Protein AF-A0A2T6BIW0-F1 (afdb_monomer)

InterPro domains:
  IPR024079 Metallopeptidase, catalytic domain superfamily [G3DSA:3.40.390.10] (48-174)

Secondary structure (DSSP, 8-state):
-EEEETTEEEEEEE-HHHHTTT----HHHHHHHHHHHHTS-TTTSTTEEEEEEE--SSS-EEEEEETT-TTS-EEEEEEEGGGGGSGGGGSTT---HHHHHHHHHHHHHHHTHHHHHHHH-HHHHHHHHTS---S-TTS---HHHHHHHHHHHHHHHHHTT-----HHHHHHHHTHHHHH-------SS---S----

Nearest PDB structures (foldseek):
  7ckf-assembly1_A  TM=1.852E-01  e=2.640E+00  Homo sapiens
  4v81-assembly1_H  TM=1.730E-01  e=2.640E+00  Saccharomyces cerevisiae
  8ipt-assembly1_C  TM=2.135E-01  e=5.816E+00  Escherichia coli

Sequence (197 aa):
MQLTAHGRVLPLRSHPSMERRGLSITRAQRLRLENTLCSLPAHHVSGLSYVELRQRAGSGGSTNALPGRTSGPGYSIVLDYDSFSRRINQTTLDLNYTLLHEMGHVVDWTNHAFSWMQLNDRPGYDAICARVHRHAPGGTNNDQEKFADAYADFHFATARGRRTWPDSIAAIERCRPIWRVPESRPPAGGWGASAYA

Solvent-accessible surface area (backbone atoms only — not comparable to full-atom values): 11255 Å² total; per-residue (Å²): 98,73,37,59,37,84,92,42,80,33,48,36,43,73,36,71,54,18,61,79,66,73,57,79,84,52,73,68,59,49,49,21,53,24,45,36,54,52,73,46,60,66,71,58,53,62,37,55,56,35,43,33,34,31,59,54,97,56,59,50,62,49,67,41,82,46,84,88,53,95,85,53,79,32,28,37,39,39,34,24,56,48,30,62,73,35,73,78,31,65,46,94,80,46,39,38,51,59,61,36,23,41,45,26,50,48,35,27,74,71,62,45,47,60,65,47,27,57,77,77,33,51,72,31,35,51,42,27,57,71,49,75,55,86,86,44,97,89,51,80,76,45,62,66,52,22,44,10,46,31,41,23,49,37,55,55,39,51,75,68,66,56,90,79,64,60,62,30,33,48,31,55,62,68,49,50,66,62,71,70,52,86,68,94,58,78,76,93,66,92,76,73,98,78,90,87,131

Organism: NCBI:txid1510457

Mean predicted aligned error: 7.84 Å

pLDDT: mean 82.2, std 16.79, range [28.97, 96.31]

Radius of gyration: 16.8 Å; Cα contacts (8 Å, |Δi|>4): 287; chains: 1; bounding box: 45×38×45 Å

Foldseek 3Di:
DWADAPNDTADEAEDVQCVVVVHDDDPLLRQLANVQRNLDDPLLCPQERHEYEHADPDFAKAKDWDPDDPPDIHIYIYTYPCQCVDPVNPDPLSHRLRSQLNSLLSNCVVQVLLVCCVVPVVQLNVQLLPDALPGDPPDPRDSSSSSSNLRSCLSVCVSVVDPDDRSNVVSNVVSVVSSPDPDPDDPPDDDDPDDDD

Structure (mmCIF, N/CA/C/O backbone):
data_AF-A0A2T6BIW0-F1
#
_entry.id   AF-A0A2T6BIW0-F1
#
loop_
_atom_site.group_PDB
_atom_site.id
_atom_site.type_symbol
_atom_site.label_atom_id
_atom_site.label_alt_id
_atom_site.label_comp_id
_atom_site.label_asym_id
_atom_site.label_entity_id
_atom_site.label_seq_id
_atom_site.pdbx_PDB_ins_code
_atom_site.Cartn_x
_atom_site.Cartn_y
_atom_site.Cartn_z
_atom_site.occupancy
_atom_site.B_iso_or_equiv
_atom_site.auth_seq_id
_atom_site.auth_comp_id
_atom_site.auth_asym_id
_atom_site.auth_atom_id
_atom_site.pdbx_PDB_model_num
ATOM 1 N N . MET A 1 1 ? -7.508 -5.654 18.375 1.00 86.81 1 MET A N 1
ATOM 2 C CA . MET A 1 1 ? -8.385 -6.179 17.297 1.00 86.81 1 MET A CA 1
ATOM 3 C C . MET A 1 1 ? -7.513 -7.005 16.345 1.00 86.81 1 MET A C 1
ATOM 5 O O . MET A 1 1 ? -6.298 -6.990 16.508 1.00 86.81 1 MET A O 1
ATOM 9 N N . GLN A 1 2 ? -8.073 -7.763 15.405 1.00 93.94 2 GLN A N 1
ATOM 10 C CA . GLN A 1 2 ? -7.295 -8.555 14.441 1.00 93.94 2 GLN A CA 1
ATOM 11 C C . GLN A 1 2 ? -7.794 -8.288 13.018 1.00 93.94 2 GLN A C 1
ATOM 13 O O . GLN A 1 2 ? -8.970 -7.984 12.851 1.00 93.94 2 GLN A O 1
ATOM 18 N N . LEU A 1 3 ? -6.905 -8.384 12.031 1.00 94.31 3 LEU A N 1
ATOM 19 C CA . LEU A 1 3 ? -7.221 -8.469 10.605 1.00 94.31 3 LEU A CA 1
ATOM 20 C C . LEU A 1 3 ? -6.960 -9.899 10.138 1.00 94.31 3 LEU A C 1
ATOM 22 O O . LEU A 1 3 ? -6.032 -10.549 10.626 1.00 94.31 3 LEU A O 1
ATOM 26 N N . THR A 1 4 ? -7.726 -10.370 9.162 1.00 93.06 4 THR A N 1
ATOM 27 C CA . THR A 1 4 ? -7.486 -11.664 8.520 1.00 93.06 4 THR A CA 1
ATOM 28 C C . THR A 1 4 ? -7.168 -11.464 7.046 1.00 93.06 4 THR A C 1
ATOM 30 O O . THR A 1 4 ? -7.915 -10.791 6.343 1.00 93.06 4 THR A O 1
ATOM 33 N N . ALA A 1 5 ? -6.064 -12.054 6.583 1.00 91.69 5 ALA A N 1
ATOM 34 C CA . ALA A 1 5 ? -5.678 -12.059 5.175 1.00 91.69 5 ALA A CA 1
ATOM 35 C C . ALA A 1 5 ? -4.963 -13.366 4.820 1.00 91.69 5 ALA A C 1
ATOM 37 O O . ALA A 1 5 ? -4.005 -13.747 5.489 1.00 91.69 5 ALA A O 1
ATOM 38 N N . HIS A 1 6 ? -5.432 -14.070 3.784 1.00 90.38 6 HIS A N 1
ATOM 39 C CA . HIS A 1 6 ? -4.861 -15.352 3.326 1.00 90.38 6 HIS A CA 1
ATOM 40 C C . HIS A 1 6 ? -4.663 -16.391 4.447 1.00 90.38 6 HIS A C 1
ATOM 42 O O . HIS A 1 6 ? -3.619 -17.031 4.539 1.00 90.38 6 HIS A O 1
ATOM 48 N N . GLY A 1 7 ? -5.634 -16.512 5.356 1.00 87.50 7 GLY A N 1
ATOM 49 C CA . GLY A 1 7 ? -5.548 -17.420 6.508 1.00 87.50 7 GLY A CA 1
ATOM 50 C C . GLY A 1 7 ? -4.582 -16.975 7.616 1.00 87.50 7 GLY A C 1
ATOM 51 O O . GLY A 1 7 ? -4.521 -17.623 8.657 1.00 87.50 7 GLY A O 1
ATOM 52 N N . ARG A 1 8 ? -3.861 -15.858 7.446 1.00 88.69 8 ARG A N 1
ATOM 53 C CA . ARG A 1 8 ? -3.046 -15.238 8.499 1.00 88.69 8 ARG A CA 1
ATOM 54 C C . ARG A 1 8 ? -3.887 -14.282 9.330 1.00 88.69 8 ARG A C 1
ATOM 56 O O . ARG A 1 8 ? -4.697 -13.521 8.801 1.00 88.69 8 ARG A O 1
ATOM 63 N N . VAL A 1 9 ? -3.622 -14.281 10.631 1.00 92.62 9 VAL A N 1
ATOM 64 C CA . VAL A 1 9 ? -4.171 -13.319 11.585 1.00 92.62 9 VAL A CA 1
ATOM 65 C C . VAL A 1 9 ? -3.105 -12.268 11.875 1.00 92.62 9 VAL A C 1
ATOM 67 O O . VAL A 1 9 ? -2.046 -12.580 12.414 1.00 92.62 9 VAL A O 1
ATOM 70 N N . LEU A 1 10 ? -3.381 -11.020 11.505 1.00 93.25 10 LEU A N 1
ATOM 71 C CA . LEU A 1 10 ? -2.507 -9.875 11.742 1.00 93.25 10 LEU A CA 1
ATOM 72 C C . LEU A 1 10 ? -3.071 -9.025 12.886 1.00 93.25 10 LEU A C 1
ATOM 74 O O . LEU A 1 10 ? -4.255 -8.680 12.864 1.00 93.25 10 LEU A O 1
ATOM 78 N N . PRO A 1 11 ? -2.267 -8.644 13.891 1.00 95.56 11 PRO A N 1
ATOM 79 C CA . PRO A 1 11 ? -2.719 -7.714 14.913 1.00 95.56 11 PRO A CA 1
ATOM 80 C C . PRO A 1 11 ? -3.121 -6.366 14.298 1.00 95.56 11 PRO A C 1
ATOM 82 O O . PRO A 1 11 ? -2.349 -5.766 13.547 1.00 95.56 11 PRO A O 1
ATOM 85 N N . LEU A 1 12 ? -4.306 -5.879 14.675 1.00 95.50 12 LEU A N 1
ATOM 86 C CA . LEU A 1 12 ? -4.707 -4.484 14.506 1.00 95.50 12 LEU A CA 1
ATOM 87 C C . LEU A 1 12 ? -4.649 -3.792 15.865 1.00 95.50 12 LEU A C 1
ATOM 89 O O . LEU A 1 12 ? -5.427 -4.118 16.777 1.00 95.50 12 LEU A O 1
ATOM 93 N N . ARG A 1 13 ? -3.720 -2.847 15.982 1.00 94.69 13 ARG A N 1
ATOM 94 C CA . ARG A 1 13 ? -3.438 -2.095 17.204 1.00 94.69 13 ARG A CA 1
ATOM 95 C C . ARG A 1 13 ? -4.048 -0.700 17.136 1.00 94.69 13 ARG A C 1
ATOM 97 O O . ARG A 1 13 ? -4.160 -0.113 16.062 1.00 94.69 13 ARG A O 1
ATOM 104 N N . SER A 1 14 ? -4.399 -0.176 18.300 1.00 92.62 14 SER A N 1
ATOM 105 C CA . SER A 1 14 ? -4.738 1.232 18.472 1.00 92.62 14 SER A CA 1
ATOM 106 C C . SER A 1 14 ? -3.563 1.908 19.160 1.00 92.62 14 SER A C 1
ATOM 108 O O . SER A 1 14 ? -3.149 1.481 20.234 1.00 92.62 14 SER A O 1
ATOM 110 N N . HIS A 1 15 ? -3.024 2.955 18.551 1.00 93.38 15 HIS A N 1
ATOM 111 C CA . HIS A 1 15 ? -2.061 3.826 19.205 1.00 93.38 15 HIS A CA 1
ATOM 112 C C . HIS A 1 15 ? -2.764 4.595 20.345 1.00 93.38 15 HIS A C 1
ATOM 114 O O . HIS A 1 15 ? -3.928 4.977 20.174 1.00 93.38 15 HIS A O 1
ATOM 120 N N . PRO A 1 16 ? -2.087 4.940 21.459 1.00 92.75 16 PRO A N 1
ATOM 121 C CA . PRO A 1 16 ? -2.702 5.663 22.584 1.00 92.75 16 PRO A CA 1
ATOM 122 C C . PRO A 1 16 ? -3.400 6.984 22.217 1.00 92.75 16 PRO A C 1
ATOM 124 O O . PRO A 1 16 ? -4.254 7.478 22.951 1.00 92.75 16 PRO A O 1
ATOM 127 N N . SER A 1 17 ? -3.057 7.594 21.075 1.00 91.75 17 SER A N 1
ATOM 128 C CA . SER A 1 17 ? -3.748 8.799 20.591 1.00 91.75 17 SER A CA 1
ATOM 129 C C . SER A 1 17 ? -5.194 8.552 20.151 1.00 91.75 17 SER A C 1
ATOM 131 O O . SER A 1 17 ? -5.991 9.486 20.206 1.00 91.75 17 SER A O 1
ATOM 133 N N . MET A 1 18 ? -5.541 7.327 19.754 1.00 93.25 18 MET A N 1
ATOM 134 C CA . MET A 1 18 ? -6.917 6.922 19.455 1.00 93.25 18 MET A CA 1
ATOM 135 C C . MET A 1 18 ? -7.763 6.884 20.729 1.00 93.25 18 MET A C 1
ATOM 137 O O . MET A 1 18 ? -8.830 7.491 20.783 1.00 93.25 18 MET A O 1
ATOM 141 N N . GLU A 1 19 ? -7.246 6.228 21.772 1.00 90.00 19 GLU A N 1
ATOM 142 C CA . GLU A 1 19 ? -7.923 6.063 23.064 1.00 90.00 19 GLU A CA 1
ATOM 143 C C . GLU A 1 19 ? -8.202 7.413 23.722 1.00 90.00 19 GLU A C 1
ATOM 145 O O . GLU A 1 19 ? -9.334 7.691 24.109 1.00 90.00 19 GLU A O 1
ATOM 150 N N . ARG A 1 20 ? -7.206 8.311 23.741 1.00 91.00 20 ARG A N 1
ATOM 151 C CA . ARG A 1 20 ? -7.365 9.682 24.260 1.00 91.00 20 ARG A CA 1
ATOM 152 C C . ARG A 1 20 ? -8.467 10.485 23.565 1.00 91.00 20 ARG A C 1
ATOM 154 O O . ARG A 1 20 ? -8.944 11.468 24.120 1.00 91.00 20 ARG A O 1
ATOM 161 N N . ARG A 1 21 ? -8.834 10.114 22.338 1.00 89.19 21 ARG A N 1
ATOM 162 C CA . ARG A 1 21 ? -9.882 10.767 21.543 1.00 89.19 21 ARG A CA 1
ATOM 163 C C . ARG A 1 21 ? -11.186 9.966 21.514 1.00 89.19 21 ARG A C 1
ATOM 165 O O . ARG A 1 21 ? -12.120 10.397 20.849 1.00 89.19 21 ARG A O 1
ATOM 172 N N . GLY A 1 22 ? -11.254 8.823 22.202 1.00 90.44 22 GLY A N 1
ATOM 173 C CA . GLY A 1 22 ? -12.414 7.931 22.172 1.00 90.44 22 GLY A CA 1
ATOM 174 C C . GLY A 1 22 ? -12.706 7.362 20.780 1.00 90.44 22 GLY A C 1
ATOM 175 O O . GLY A 1 22 ? -13.854 7.050 20.475 1.00 90.44 22 GLY A O 1
ATOM 176 N N . LEU A 1 23 ? -11.693 7.265 19.912 1.00 91.00 23 LEU A N 1
ATOM 177 C CA . LEU A 1 23 ? -11.867 6.822 18.532 1.00 91.00 23 LEU A CA 1
ATOM 178 C C . LEU A 1 23 ? -11.759 5.303 18.422 1.00 91.00 23 LEU A C 1
ATOM 180 O O . LEU A 1 23 ? -10.877 4.668 19.000 1.00 91.00 23 LEU A O 1
ATOM 184 N N . SER A 1 24 ? -12.631 4.729 17.603 1.00 91.69 24 SER A N 1
ATOM 185 C CA . SER A 1 24 ? -12.603 3.322 17.218 1.00 91.69 24 SER A CA 1
ATOM 186 C C . SER A 1 24 ? -12.953 3.201 15.741 1.00 91.69 24 SER A C 1
ATOM 188 O O . SER A 1 24 ? -13.649 4.056 15.196 1.00 91.69 24 SER A O 1
ATOM 190 N N . ILE A 1 25 ? -12.457 2.157 15.076 1.00 92.62 25 ILE A N 1
ATOM 191 C CA . ILE A 1 25 ? -12.885 1.884 13.704 1.00 92.62 25 ILE A CA 1
ATOM 192 C C . ILE A 1 25 ? -14.179 1.079 13.687 1.00 92.62 25 ILE A C 1
ATOM 194 O O . ILE A 1 25 ? -14.399 0.173 14.491 1.00 92.62 25 ILE A O 1
ATOM 198 N N . THR A 1 26 ? -15.013 1.382 12.706 1.00 93.25 26 THR A N 1
ATOM 199 C CA . THR A 1 26 ? -16.229 0.635 12.399 1.00 93.25 26 THR A CA 1
ATOM 200 C C . THR A 1 26 ? -15.909 -0.729 11.783 1.00 93.25 26 THR A C 1
ATOM 202 O O . THR A 1 26 ? -14.829 -0.962 11.229 1.00 93.25 26 THR A O 1
ATOM 205 N N . ARG A 1 27 ? -16.898 -1.632 11.790 1.00 92.94 27 ARG A N 1
ATOM 206 C CA . ARG A 1 27 ? -16.805 -2.920 11.084 1.00 92.94 27 ARG A CA 1
ATOM 207 C C . ARG A 1 27 ? -16.501 -2.741 9.592 1.00 92.94 27 ARG A C 1
ATOM 209 O O . ARG A 1 27 ? -15.691 -3.487 9.057 1.00 92.94 27 ARG A O 1
ATOM 216 N N . ALA A 1 28 ? -17.112 -1.753 8.937 1.00 91.75 28 ALA A N 1
ATOM 217 C CA . ALA A 1 28 ? -16.891 -1.479 7.516 1.00 91.75 28 ALA A CA 1
ATOM 218 C C . ALA A 1 28 ? -15.448 -1.028 7.230 1.00 91.75 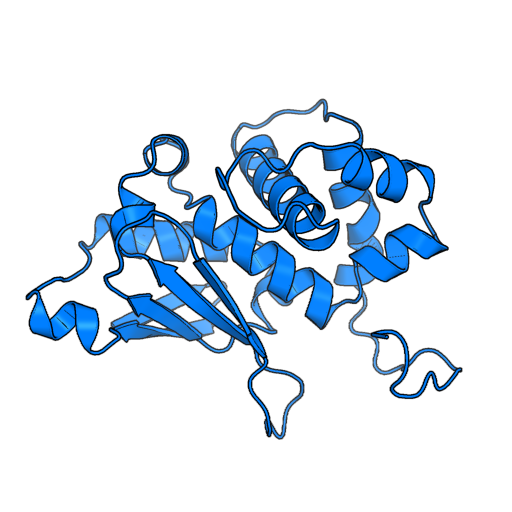28 ALA A C 1
ATOM 220 O O . ALA A 1 28 ? -14.822 -1.513 6.292 1.00 91.75 28 ALA A O 1
ATOM 221 N N . GLN A 1 29 ? -14.888 -0.153 8.071 1.00 93.31 29 GLN A N 1
ATOM 222 C CA . GLN A 1 29 ? -13.487 0.265 7.956 1.00 93.31 29 GLN A CA 1
ATOM 223 C C . GLN A 1 29 ? -12.529 -0.910 8.165 1.00 93.31 29 GLN A C 1
ATOM 225 O O . GLN A 1 29 ? -11.577 -1.058 7.403 1.00 93.31 29 GLN A O 1
ATOM 230 N N . ARG A 1 30 ? -12.804 -1.780 9.146 1.00 94.56 30 ARG A N 1
ATOM 231 C CA . ARG A 1 30 ? -12.023 -3.006 9.360 1.00 94.56 30 ARG A CA 1
ATOM 232 C C . ARG A 1 30 ? -12.065 -3.921 8.135 1.00 94.56 30 ARG A C 1
ATOM 234 O O . ARG A 1 30 ? -11.007 -4.303 7.647 1.00 94.56 30 ARG A O 1
ATOM 241 N N . LEU A 1 31 ? -13.262 -4.230 7.631 1.00 93.44 31 LEU A N 1
ATOM 242 C CA . LEU A 1 31 ? -13.440 -5.074 6.446 1.00 93.44 31 LEU A CA 1
ATOM 243 C C . LEU A 1 31 ? -12.711 -4.497 5.235 1.00 93.44 31 LEU A C 1
ATOM 245 O O . LEU A 1 31 ? -12.102 -5.238 4.480 1.00 93.44 31 LEU A O 1
ATOM 249 N N . ARG A 1 32 ? -12.692 -3.171 5.080 1.00 94.25 32 ARG A N 1
ATOM 250 C CA . ARG A 1 32 ? -11.926 -2.511 4.020 1.00 94.25 32 ARG A CA 1
ATOM 251 C C . ARG A 1 32 ? -10.420 -2.757 4.148 1.00 94.25 32 ARG A C 1
ATOM 253 O O . ARG A 1 32 ? -9.768 -2.995 3.136 1.00 94.25 32 ARG A O 1
ATOM 260 N N . LEU A 1 33 ? -9.853 -2.735 5.358 1.00 96.06 33 LEU A N 1
ATOM 261 C CA . LEU A 1 33 ? -8.446 -3.112 5.560 1.00 96.06 33 LEU A CA 1
ATOM 262 C C . LEU A 1 33 ? -8.209 -4.593 5.226 1.00 96.06 33 LEU A C 1
ATOM 264 O O . LEU A 1 33 ? -7.247 -4.911 4.535 1.00 96.06 33 LEU A O 1
ATOM 268 N N . GLU A 1 34 ? -9.093 -5.487 5.677 1.00 96.25 34 GLU A N 1
ATOM 269 C CA . GLU A 1 34 ? -9.004 -6.932 5.404 1.00 96.25 34 GLU A CA 1
ATOM 270 C C . GLU A 1 34 ? -9.096 -7.224 3.899 1.00 96.25 34 GLU A C 1
ATOM 272 O O . GLU A 1 34 ? -8.217 -7.880 3.350 1.00 96.25 34 GLU A O 1
ATOM 277 N N . ASN A 1 35 ? -10.085 -6.654 3.208 1.00 95.19 35 ASN A N 1
ATOM 278 C CA . ASN A 1 35 ? -10.251 -6.755 1.757 1.00 95.19 35 ASN A CA 1
ATOM 279 C C . ASN A 1 35 ? -9.028 -6.221 1.012 1.00 95.19 35 ASN A C 1
ATOM 281 O O . ASN A 1 35 ? -8.579 -6.835 0.046 1.00 95.19 35 ASN A O 1
ATOM 285 N N . THR A 1 36 ? -8.451 -5.115 1.490 1.00 96.25 36 THR A N 1
ATOM 286 C CA . THR A 1 36 ? -7.217 -4.569 0.921 1.00 96.25 36 THR A CA 1
ATOM 287 C C . THR A 1 36 ? -6.084 -5.581 1.000 1.00 96.25 36 THR A C 1
ATOM 289 O O . THR A 1 36 ? -5.459 -5.866 -0.015 1.00 96.25 36 THR A O 1
ATOM 292 N N . LEU A 1 37 ? -5.843 -6.172 2.170 1.00 96.19 37 LEU A N 1
ATOM 293 C CA . LEU A 1 37 ? -4.780 -7.162 2.341 1.00 96.19 37 LEU A CA 1
ATOM 294 C C . LEU A 1 37 ? -5.058 -8.448 1.552 1.00 96.19 37 LEU A C 1
ATOM 296 O O . LEU A 1 37 ? -4.146 -8.959 0.916 1.00 96.19 37 LEU A O 1
ATOM 300 N N . CYS A 1 38 ? -6.305 -8.928 1.532 1.00 94.69 38 CYS A N 1
ATOM 301 C CA . CYS A 1 38 ? -6.730 -10.099 0.756 1.00 94.69 38 CYS A CA 1
ATOM 302 C C . CYS A 1 38 ? -6.644 -9.900 -0.762 1.00 94.69 38 CYS A C 1
ATOM 304 O O . CYS A 1 38 ? -6.567 -10.884 -1.496 1.00 94.69 38 CYS A O 1
ATOM 306 N N . SER A 1 39 ? -6.689 -8.654 -1.241 1.00 93.31 39 SER A N 1
ATOM 307 C CA . SER A 1 39 ? -6.528 -8.348 -2.667 1.00 93.31 39 SER A CA 1
ATOM 308 C C . SER A 1 39 ? -5.084 -8.509 -3.154 1.00 93.31 39 SER A C 1
ATOM 310 O O . SER A 1 39 ? -4.844 -8.589 -4.359 1.00 93.31 39 SER A O 1
ATOM 312 N N . LEU A 1 40 ? -4.122 -8.571 -2.229 1.00 92.25 40 LEU A N 1
ATOM 313 C CA . LEU A 1 40 ? -2.706 -8.717 -2.539 1.00 92.25 40 LEU A CA 1
ATOM 314 C C . LEU A 1 40 ? -2.314 -10.199 -2.652 1.00 92.25 40 LEU A C 1
ATOM 316 O O . LEU A 1 40 ? -2.969 -11.073 -2.097 1.00 92.25 40 LEU A O 1
ATOM 320 N N . PRO A 1 41 ? -1.213 -10.533 -3.337 1.00 90.19 41 PRO A N 1
ATOM 321 C CA . PRO A 1 41 ? -0.602 -11.848 -3.202 1.00 90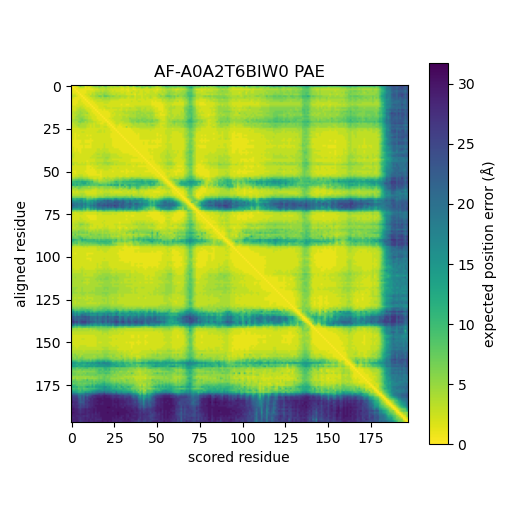.19 41 PRO A CA 1
ATOM 322 C C . PRO A 1 41 ? -0.149 -12.120 -1.758 1.00 90.19 41 PRO A C 1
ATOM 324 O O . PRO A 1 41 ? 0.440 -11.256 -1.112 1.00 90.19 41 PRO A O 1
ATOM 327 N N . ALA A 1 42 ? -0.332 -13.350 -1.265 1.00 89.06 42 ALA A N 1
ATOM 328 C CA . ALA A 1 42 ? -0.022 -13.704 0.128 1.00 89.06 42 ALA A CA 1
ATOM 329 C C . ALA A 1 42 ? 1.435 -13.411 0.547 1.00 89.06 42 ALA A C 1
ATOM 331 O O . ALA A 1 42 ? 1.691 -13.032 1.689 1.00 89.06 42 ALA A O 1
ATOM 332 N N . HIS A 1 43 ? 2.386 -13.547 -0.381 1.00 85.94 43 HIS A N 1
ATOM 333 C CA . HIS A 1 43 ? 3.800 -13.243 -0.149 1.00 85.94 43 HIS A CA 1
ATOM 334 C C . HIS A 1 43 ? 4.093 -11.732 -0.080 1.00 85.94 43 HIS A C 1
ATOM 336 O O . HIS A 1 43 ? 5.071 -11.336 0.534 1.00 85.94 43 HIS A O 1
ATOM 342 N N . HIS A 1 44 ? 3.235 -10.856 -0.614 1.00 90.38 44 HIS A N 1
ATOM 343 C CA . HIS A 1 44 ? 3.377 -9.410 -0.384 1.00 90.38 44 HIS A CA 1
ATOM 344 C C . HIS A 1 44 ? 3.033 -9.046 1.061 1.00 90.38 44 HIS A C 1
ATOM 346 O O . HIS A 1 44 ? 3.618 -8.142 1.645 1.00 90.38 44 HIS A O 1
ATOM 352 N N . VAL A 1 45 ? 2.093 -9.780 1.658 1.00 91.50 45 VAL A N 1
ATOM 353 C CA . VAL A 1 45 ? 1.646 -9.574 3.040 1.00 91.50 45 VAL A CA 1
ATOM 354 C C . VAL A 1 45 ? 2.608 -10.225 4.043 1.00 91.50 45 VAL A C 1
ATOM 356 O O . VAL A 1 45 ? 2.529 -9.960 5.242 1.00 91.50 45 VAL A O 1
ATOM 359 N N . SER A 1 46 ? 3.540 -11.078 3.600 1.00 87.19 46 SER A N 1
ATOM 360 C CA . SER A 1 46 ? 4.291 -11.923 4.528 1.00 87.19 46 SER A CA 1
ATOM 361 C C . SER A 1 46 ? 5.255 -11.161 5.431 1.00 87.19 46 SER A C 1
ATOM 363 O O . SER A 1 46 ? 5.405 -11.561 6.591 1.00 87.19 46 SER A O 1
ATOM 365 N N . GLY A 1 47 ? 5.838 -10.069 4.924 1.00 87.19 47 GLY A N 1
ATOM 366 C CA . GLY A 1 47 ? 6.711 -9.161 5.675 1.00 87.19 47 GLY A CA 1
ATOM 367 C C . GLY A 1 47 ? 5.967 -8.285 6.691 1.00 87.19 47 GLY A C 1
ATOM 368 O O . GLY A 1 47 ? 6.571 -7.790 7.646 1.00 87.19 47 GLY A O 1
ATOM 369 N N . LEU A 1 48 ? 4.644 -8.130 6.554 1.00 92.50 48 LEU A N 1
ATOM 370 C CA . LEU A 1 48 ? 3.842 -7.332 7.477 1.00 92.50 48 LEU A CA 1
ATOM 371 C C . LEU A 1 48 ? 3.625 -8.079 8.801 1.00 92.50 48 LEU A C 1
ATOM 373 O O . LEU A 1 48 ? 3.147 -9.216 8.841 1.00 92.50 48 LEU A O 1
ATOM 377 N N . SER A 1 49 ? 3.960 -7.410 9.901 1.00 92.69 49 SER A N 1
ATOM 378 C CA . SER A 1 49 ? 3.840 -7.940 11.262 1.00 92.69 49 SER A CA 1
ATOM 379 C C . SER A 1 49 ? 2.563 -7.474 11.950 1.00 92.69 49 SER A C 1
ATOM 381 O O . SER A 1 49 ? 1.913 -8.269 12.621 1.00 92.69 49 SER A O 1
ATOM 383 N N . TYR A 1 50 ? 2.200 -6.197 11.805 1.00 94.44 50 TYR A N 1
ATOM 384 C CA . TYR A 1 50 ? 0.952 -5.635 12.326 1.00 94.44 50 TYR A CA 1
ATOM 385 C C . TYR A 1 50 ? 0.597 -4.316 11.632 1.00 94.44 50 TYR A C 1
ATOM 387 O O . TYR A 1 50 ? 1.457 -3.657 11.043 1.00 94.44 50 TYR A O 1
ATOM 395 N N . VAL A 1 51 ? -0.670 -3.925 11.767 1.00 96.31 51 VAL A N 1
ATOM 396 C CA . VAL A 1 51 ? -1.160 -2.584 11.427 1.00 96.31 51 VAL A CA 1
ATOM 397 C C . VAL A 1 51 ? -1.552 -1.874 12.717 1.00 96.31 51 VAL A C 1
ATOM 399 O O . VAL A 1 51 ? -2.183 -2.461 13.597 1.00 96.31 51 VAL A O 1
ATOM 402 N N . GLU A 1 52 ? -1.179 -0.613 12.847 1.00 96.19 52 GLU A N 1
ATOM 403 C CA . GLU A 1 52 ? -1.558 0.259 13.949 1.00 96.19 52 GLU A CA 1
ATOM 404 C C . GLU A 1 52 ? -2.322 1.471 13.420 1.00 96.19 52 GLU A C 1
ATOM 406 O O . GLU A 1 52 ? -2.008 2.007 12.362 1.00 96.19 52 GLU A O 1
ATOM 411 N N . LEU A 1 53 ? -3.339 1.905 14.156 1.00 95.50 53 LEU A N 1
ATOM 412 C CA . LEU A 1 53 ? -4.099 3.113 13.861 1.00 95.50 53 LEU A CA 1
ATOM 413 C C . LEU A 1 53 ? -3.734 4.204 14.852 1.00 95.50 53 LEU A C 1
ATOM 415 O O . LEU A 1 53 ? -3.788 3.973 16.060 1.00 95.50 53 LEU A O 1
ATOM 419 N N . ARG A 1 54 ? -3.437 5.407 14.362 1.00 94.38 54 ARG A N 1
ATOM 420 C CA . ARG A 1 54 ? -3.220 6.579 15.216 1.00 94.38 54 ARG A CA 1
ATOM 421 C C . ARG A 1 54 ? -4.123 7.735 14.824 1.00 94.38 54 ARG A C 1
ATOM 423 O O . ARG A 1 54 ? -4.420 7.932 13.651 1.00 94.38 54 ARG A O 1
ATOM 430 N N . GLN A 1 55 ? -4.466 8.571 15.800 1.00 90.25 55 GLN A N 1
ATOM 431 C CA . GLN A 1 55 ? -5.001 9.897 15.509 1.00 90.25 55 GLN A CA 1
ATOM 432 C C . GLN A 1 55 ? -3.858 10.901 15.351 1.00 90.25 55 GLN A C 1
ATOM 434 O O . GLN A 1 55 ? -3.076 11.098 16.287 1.00 90.25 55 GLN A O 1
ATOM 439 N N . ARG A 1 56 ? -3.803 11.553 14.187 1.00 84.06 56 ARG A N 1
ATOM 440 C CA . ARG A 1 56 ? -2.953 12.702 13.847 1.00 84.06 56 ARG A CA 1
ATOM 441 C C . ARG A 1 56 ? -3.709 13.548 12.820 1.00 84.06 56 ARG A C 1
ATOM 443 O O . ARG A 1 56 ? -4.447 12.987 12.024 1.00 84.06 56 ARG A O 1
ATOM 450 N N . ALA A 1 57 ? -3.528 14.869 12.832 1.00 71.12 57 ALA A N 1
ATOM 451 C CA . ALA A 1 57 ? -4.054 15.711 11.760 1.00 71.12 57 ALA A CA 1
ATOM 452 C C . ALA A 1 57 ? -3.392 15.319 10.426 1.00 71.12 57 ALA A C 1
ATOM 454 O O . ALA A 1 57 ? -2.169 15.398 10.302 1.00 71.12 57 ALA A O 1
ATOM 455 N N . GLY A 1 58 ? -4.193 14.875 9.457 1.00 73.88 58 GLY A N 1
ATOM 456 C CA . GLY A 1 58 ? -3.718 14.410 8.153 1.00 73.88 58 GLY A CA 1
ATOM 457 C C . GLY A 1 58 ? -4.161 12.983 7.837 1.00 73.88 58 GLY A C 1
ATOM 458 O O . GLY A 1 58 ? -4.614 12.245 8.700 1.00 73.88 58 GLY A O 1
ATOM 459 N N . SER A 1 59 ? -4.045 12.595 6.568 1.00 77.06 59 SER A N 1
ATOM 460 C CA . SER A 1 59 ? -4.590 11.333 6.055 1.00 77.06 59 SER A CA 1
ATOM 461 C C . SER A 1 59 ? -3.505 10.427 5.450 1.00 77.06 59 SER A C 1
ATOM 463 O O . SER A 1 59 ? -3.636 9.883 4.349 1.00 77.06 59 SER A O 1
ATOM 465 N N . GLY A 1 60 ? -2.390 10.291 6.166 1.00 84.44 60 GLY A N 1
ATOM 466 C CA . GLY A 1 60 ? -1.225 9.525 5.730 1.00 84.44 60 GLY A CA 1
ATOM 467 C C . GLY A 1 60 ? -1.118 8.142 6.364 1.00 84.44 60 GLY A C 1
ATOM 468 O O . GLY A 1 60 ? -1.998 7.681 7.096 1.00 84.44 60 GLY A O 1
ATOM 469 N N . GLY A 1 61 ? -0.001 7.496 6.075 1.00 88.94 61 GLY A N 1
ATOM 470 C CA . GLY A 1 61 ? 0.498 6.347 6.802 1.00 88.94 61 GLY A CA 1
ATOM 471 C C . GLY A 1 61 ? 2.002 6.488 7.012 1.00 88.94 61 GLY A C 1
ATOM 472 O O . GLY A 1 61 ? 2.593 7.522 6.686 1.00 88.94 61 GLY A O 1
ATOM 473 N N . SER A 1 62 ? 2.596 5.484 7.638 1.00 90.81 62 SER A N 1
ATOM 474 C CA . SER A 1 62 ? 4.031 5.262 7.584 1.00 90.81 62 SER A CA 1
ATOM 475 C C . SER A 1 62 ? 4.344 3.785 7.773 1.00 90.81 62 SER A C 1
ATOM 477 O O . SER A 1 62 ? 3.719 3.101 8.591 1.00 90.81 62 SER A O 1
ATOM 479 N N . THR A 1 63 ? 5.366 3.316 7.072 1.00 92.81 63 THR A N 1
ATOM 480 C CA . THR A 1 63 ? 5.897 1.959 7.193 1.00 92.81 63 THR A CA 1
ATOM 481 C C . THR A 1 63 ? 7.203 1.992 7.977 1.00 92.81 63 THR A C 1
ATOM 483 O O . THR A 1 63 ? 8.062 2.833 7.732 1.00 92.81 63 THR A O 1
ATOM 486 N N . ASN A 1 64 ? 7.358 1.089 8.946 1.00 91.81 64 ASN A N 1
ATOM 487 C CA . ASN A 1 64 ? 8.523 1.040 9.828 1.00 91.81 64 ASN A CA 1
ATOM 488 C C . ASN A 1 64 ? 9.142 -0.359 9.817 1.00 91.81 64 ASN A C 1
ATOM 490 O O . ASN A 1 64 ? 8.431 -1.361 9.920 1.00 91.81 64 ASN A O 1
ATOM 494 N N . ALA A 1 65 ? 10.471 -0.428 9.759 1.00 89.00 65 ALA A N 1
ATOM 495 C CA . ALA A 1 65 ? 11.204 -1.665 10.001 1.00 89.00 65 ALA A CA 1
ATOM 496 C C . ALA A 1 65 ? 11.204 -1.999 11.502 1.00 89.00 65 ALA A C 1
ATOM 498 O O . ALA A 1 65 ? 11.428 -1.128 12.343 1.00 89.00 65 ALA A O 1
ATOM 499 N N . LEU A 1 66 ? 10.961 -3.265 11.844 1.00 85.56 66 LEU A N 1
ATOM 500 C CA . LEU A 1 66 ? 11.025 -3.766 13.215 1.00 85.56 66 LEU A CA 1
ATOM 501 C C . LEU A 1 66 ? 12.394 -4.422 13.452 1.00 85.56 66 LEU A C 1
ATOM 503 O O . LEU A 1 66 ? 12.658 -5.488 12.884 1.00 85.56 66 LEU A O 1
ATOM 507 N N . PRO A 1 67 ? 13.270 -3.830 14.284 1.00 69.56 67 PRO A N 1
ATOM 508 C CA . PRO A 1 67 ? 14.551 -4.443 14.613 1.00 69.56 67 PRO A CA 1
ATOM 509 C C . PRO A 1 67 ? 14.358 -5.737 15.425 1.00 69.56 67 PRO A C 1
ATOM 511 O O . PRO A 1 67 ? 13.446 -5.842 16.244 1.00 69.56 67 PRO A O 1
ATOM 514 N N . GLY A 1 68 ? 15.241 -6.722 15.218 1.00 58.06 68 GLY A N 1
ATOM 515 C CA . GLY A 1 68 ? 15.393 -7.869 16.126 1.00 58.06 68 GLY A CA 1
ATOM 516 C C . GLY A 1 68 ? 14.440 -9.057 15.935 1.00 58.06 68 GLY A C 1
ATOM 517 O O . GLY A 1 68 ? 14.281 -9.852 16.860 1.00 58.06 68 GLY A O 1
ATOM 518 N N . ARG A 1 69 ? 13.804 -9.237 14.769 1.00 55.59 69 ARG A N 1
ATOM 519 C CA . ARG A 1 69 ? 13.048 -10.476 14.501 1.00 55.59 69 ARG A CA 1
ATOM 520 C C . ARG A 1 69 ? 13.980 -11.642 14.169 1.00 55.59 69 ARG A C 1
ATOM 522 O O . ARG A 1 69 ? 14.807 -11.561 13.269 1.00 55.59 69 ARG A O 1
ATOM 529 N N . THR A 1 70 ? 13.761 -12.768 14.841 1.00 48.31 70 THR A N 1
ATOM 530 C CA . THR A 1 70 ? 14.475 -14.041 14.632 1.00 48.31 70 THR A CA 1
ATOM 531 C C . THR A 1 70 ? 14.102 -14.767 13.332 1.00 48.31 70 THR A C 1
ATOM 533 O O . THR A 1 70 ? 14.760 -15.735 12.974 1.00 48.31 70 THR A O 1
ATOM 536 N N . SER A 1 71 ? 13.062 -14.322 12.615 1.00 52.44 71 SER A N 1
ATOM 537 C CA . SER A 1 71 ? 12.487 -14.985 11.425 1.00 52.44 71 SER A CA 1
ATOM 538 C C . SER A 1 71 ? 12.463 -14.096 10.166 1.00 52.44 71 SER A C 1
ATOM 540 O O . SER A 1 71 ? 11.596 -14.251 9.310 1.00 52.44 71 SER A O 1
ATOM 542 N N . GLY A 1 72 ? 13.421 -13.170 10.047 1.00 54.97 72 GLY A N 1
ATOM 543 C CA . GLY A 1 72 ? 13.532 -12.223 8.927 1.00 54.97 72 GLY A CA 1
ATOM 544 C C . GLY A 1 72 ? 12.939 -10.841 9.236 1.00 54.97 72 GLY A C 1
ATOM 545 O O . GLY A 1 72 ? 12.322 -10.661 10.293 1.00 54.97 72 GLY A O 1
ATOM 546 N N . PRO A 1 73 ? 13.140 -9.842 8.355 1.00 63.81 73 PRO A N 1
ATOM 547 C CA . PRO A 1 73 ? 12.699 -8.476 8.608 1.00 63.81 73 PRO A CA 1
ATOM 548 C C . PRO A 1 73 ? 11.171 -8.429 8.718 1.00 63.81 73 PRO A C 1
ATOM 550 O O . PRO A 1 73 ? 10.439 -8.906 7.853 1.00 63.81 73 PRO A O 1
ATOM 553 N N . GLY A 1 74 ? 10.678 -7.896 9.834 1.00 84.44 74 GLY A N 1
ATOM 554 C CA . GLY A 1 74 ? 9.261 -7.610 10.013 1.00 84.44 74 GLY A CA 1
ATOM 555 C C . GLY A 1 74 ? 9.012 -6.127 9.860 1.00 84.44 74 GLY A C 1
ATOM 556 O O . GLY A 1 74 ? 9.803 -5.321 10.338 1.00 84.44 74 GLY A O 1
ATOM 557 N N . TYR A 1 75 ? 7.887 -5.778 9.256 1.00 92.31 75 TYR A N 1
ATOM 558 C CA . TYR A 1 75 ? 7.484 -4.390 9.084 1.00 92.31 75 TYR A CA 1
ATOM 559 C C . TYR A 1 75 ? 6.178 -4.116 9.817 1.00 92.31 75 TYR A C 1
ATOM 561 O O . TYR A 1 75 ? 5.344 -5.013 9.986 1.00 92.31 75 TYR A O 1
ATOM 569 N N . SER A 1 76 ? 5.991 -2.882 10.264 1.00 94.44 76 SER A N 1
ATOM 570 C CA . SER A 1 76 ? 4.714 -2.399 10.777 1.00 94.44 76 SER A CA 1
ATOM 571 C C . SER A 1 76 ? 4.224 -1.218 9.965 1.00 94.44 76 SER A C 1
ATOM 573 O O . SER A 1 76 ? 5.012 -0.387 9.518 1.00 94.44 76 SER A O 1
ATOM 575 N N . ILE A 1 77 ? 2.909 -1.143 9.799 1.00 96.25 77 ILE A N 1
ATOM 576 C CA . ILE A 1 77 ? 2.257 -0.011 9.150 1.00 96.25 77 ILE A CA 1
ATOM 577 C C . ILE A 1 77 ? 1.482 0.758 10.210 1.00 96.25 77 ILE A C 1
ATOM 579 O O . ILE A 1 77 ? 0.687 0.172 10.943 1.00 96.25 77 ILE A O 1
ATOM 583 N N . VAL A 1 78 ? 1.687 2.068 10.268 1.00 94.94 78 VAL A N 1
ATOM 584 C CA . VAL A 1 78 ? 0.884 2.991 11.067 1.00 94.94 78 VAL A CA 1
ATOM 585 C C . VAL A 1 78 ? 0.009 3.788 10.110 1.00 94.94 78 VAL A C 1
ATOM 587 O O . VAL A 1 78 ? 0.526 4.505 9.264 1.00 94.94 78 VAL A O 1
ATOM 590 N N . LEU A 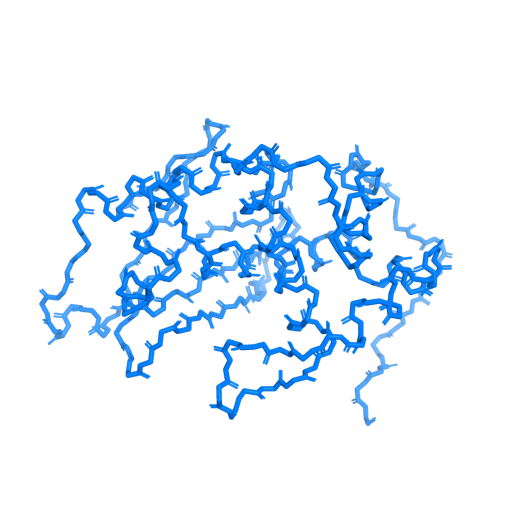1 79 ? -1.311 3.685 10.230 1.00 94.81 79 LEU A N 1
ATOM 591 C CA . LEU A 1 79 ? -2.260 4.464 9.436 1.00 94.81 79 LEU A CA 1
ATOM 592 C C . LEU A 1 79 ? -2.844 5.593 10.286 1.00 94.81 79 LEU A C 1
ATOM 594 O O . LEU A 1 79 ? -3.293 5.368 11.415 1.00 94.81 79 LEU A O 1
ATOM 598 N N . ASP A 1 80 ? -2.882 6.804 9.733 1.00 93.00 80 ASP A N 1
ATOM 599 C CA . ASP A 1 80 ? -3.650 7.892 10.331 1.00 93.00 80 ASP A CA 1
ATOM 600 C C . ASP A 1 80 ? -5.148 7.551 10.203 1.00 93.00 80 ASP A C 1
ATOM 602 O O . ASP A 1 80 ? -5.611 7.113 9.147 1.00 93.00 80 ASP A O 1
ATOM 606 N N . TYR A 1 81 ? -5.927 7.730 11.269 1.00 90.94 81 TYR A N 1
ATOM 607 C CA . TYR A 1 81 ? -7.356 7.392 11.291 1.00 90.94 81 TYR A CA 1
ATOM 608 C C . TYR A 1 81 ? -8.148 8.135 10.205 1.00 90.94 81 TYR A C 1
ATOM 610 O O . TYR A 1 81 ? -9.004 7.552 9.538 1.00 90.94 81 TYR A O 1
ATOM 618 N N . ASP A 1 82 ? -7.785 9.388 9.928 1.00 89.56 82 ASP A N 1
ATOM 619 C CA . ASP A 1 82 ? -8.408 10.189 8.872 1.00 89.56 82 ASP A CA 1
ATOM 620 C C . ASP A 1 82 ? -8.064 9.669 7.458 1.00 89.56 82 ASP A C 1
ATOM 622 O O . ASP A 1 82 ? -8.609 10.139 6.462 1.00 89.56 82 ASP A O 1
ATOM 626 N N . SER A 1 83 ? -7.209 8.649 7.312 1.00 88.25 83 SER A N 1
ATOM 627 C CA . SER A 1 83 ? -7.016 7.970 6.023 1.00 88.25 83 SER A CA 1
ATOM 628 C C . SER A 1 83 ? -8.326 7.399 5.470 1.00 88.25 83 SER A C 1
ATOM 630 O O . SER A 1 83 ? -8.543 7.457 4.259 1.00 88.25 83 SER A O 1
ATOM 632 N N . PHE A 1 84 ? -9.249 6.922 6.314 1.00 88.88 84 PHE A N 1
ATOM 633 C CA . PHE A 1 84 ? -10.541 6.394 5.858 1.00 88.88 84 PHE A CA 1
ATOM 634 C C . PHE A 1 84 ? -11.455 7.457 5.234 1.00 88.88 84 PHE A C 1
ATOM 636 O O . PHE A 1 84 ? -12.325 7.113 4.435 1.00 88.88 84 PHE A O 1
ATOM 643 N N . SER A 1 85 ? -11.274 8.737 5.573 1.00 86.31 85 SER A N 1
ATOM 644 C CA . SER A 1 85 ? -12.092 9.832 5.038 1.00 86.31 85 SER A CA 1
ATOM 645 C C . SER A 1 85 ? -11.563 10.392 3.713 1.00 86.31 85 SER A C 1
ATOM 647 O O . SER A 1 85 ? -12.216 11.233 3.094 1.00 86.31 85 SER A O 1
ATOM 649 N N . ARG A 1 86 ? -10.415 9.911 3.213 1.00 81.75 86 ARG A N 1
ATOM 650 C CA . ARG A 1 86 ? -9.912 10.309 1.891 1.00 81.75 86 ARG A CA 1
ATOM 651 C C . ARG A 1 86 ? -10.879 9.872 0.805 1.00 81.75 86 ARG A C 1
ATOM 653 O O . ARG A 1 86 ? -11.237 8.701 0.728 1.00 81.75 86 ARG A O 1
ATOM 660 N N . ARG A 1 87 ? -11.172 10.770 -0.139 1.00 81.44 87 ARG A N 1
ATOM 661 C CA . ARG A 1 87 ? -12.044 10.486 -1.293 1.00 81.44 87 ARG A CA 1
ATOM 662 C C . ARG A 1 87 ? -11.654 9.209 -2.053 1.00 81.44 87 ARG A C 1
ATOM 664 O O . ARG A 1 87 ? -12.521 8.445 -2.457 1.00 81.44 87 ARG A O 1
ATOM 671 N N . ILE A 1 88 ? -10.355 8.943 -2.218 1.00 79.94 88 ILE A N 1
ATOM 672 C CA . ILE A 1 88 ? -9.859 7.724 -2.886 1.00 79.94 88 ILE A CA 1
ATOM 673 C C . ILE A 1 88 ? -10.161 6.433 -2.096 1.00 79.94 88 ILE A C 1
ATOM 675 O O . ILE A 1 88 ? -10.373 5.376 -2.690 1.00 79.94 88 ILE A O 1
ATOM 679 N N . ASN A 1 89 ? -10.272 6.536 -0.770 1.00 78.94 89 ASN A N 1
ATOM 680 C CA . ASN A 1 89 ? -10.605 5.447 0.153 1.00 78.94 89 ASN A CA 1
ATOM 681 C C . ASN A 1 89 ? -12.110 5.311 0.402 1.00 78.94 89 ASN A C 1
ATOM 683 O O . ASN A 1 89 ? -12.528 4.358 1.048 1.00 78.94 89 ASN A O 1
ATOM 687 N N . GLN A 1 90 ? -12.921 6.220 -0.139 1.00 76.62 90 GLN A N 1
ATOM 688 C CA . GLN A 1 90 ? -14.386 6.170 -0.116 1.00 76.62 90 GLN A CA 1
ATOM 689 C C . GLN A 1 90 ? -14.963 5.570 -1.408 1.00 76.62 90 GLN A C 1
ATOM 691 O O . GLN A 1 90 ? -16.145 5.713 -1.707 1.00 76.62 90 GLN A O 1
ATOM 696 N N . THR A 1 91 ? -14.126 4.913 -2.213 1.00 73.06 91 THR A N 1
ATOM 697 C CA . THR A 1 91 ? -14.559 4.266 -3.455 1.00 73.06 91 THR A CA 1
ATOM 698 C C . THR A 1 91 ? -15.331 2.974 -3.180 1.00 73.06 91 THR A C 1
ATOM 700 O O . THR A 1 91 ? -15.168 2.341 -2.131 1.00 73.06 91 THR A O 1
ATOM 703 N N . THR A 1 92 ? -16.129 2.549 -4.163 1.00 76.06 92 THR A N 1
ATOM 704 C CA . THR A 1 92 ? -16.900 1.292 -4.157 1.00 76.06 92 THR A CA 1
ATOM 705 C C . THR A 1 92 ? -16.041 0.031 -4.251 1.00 76.06 92 THR A C 1
ATOM 707 O O . THR A 1 92 ? -16.564 -1.066 -4.130 1.00 76.06 92 THR A O 1
ATOM 710 N N . LEU A 1 93 ? -14.729 0.166 -4.464 1.00 76.81 93 LEU A N 1
ATOM 711 C CA . LEU A 1 93 ? -13.809 -0.966 -4.610 1.00 76.81 93 LEU A CA 1
ATOM 712 C C . LEU A 1 93 ? -13.535 -1.700 -3.291 1.00 76.81 93 LEU A C 1
ATOM 714 O O . LEU A 1 93 ? -12.847 -2.710 -3.303 1.00 76.81 93 LEU A O 1
ATOM 718 N N . ASP A 1 94 ? -14.008 -1.173 -2.158 1.00 87.12 94 ASP A N 1
ATOM 719 C CA . ASP A 1 94 ? -13.728 -1.701 -0.818 1.00 87.12 94 ASP A CA 1
ATOM 720 C C . ASP A 1 94 ? -12.237 -1.912 -0.510 1.00 87.12 94 ASP A C 1
ATOM 722 O O . ASP A 1 94 ? -11.864 -2.749 0.311 1.00 87.12 94 ASP A O 1
ATOM 726 N N . LEU A 1 95 ? -11.387 -1.067 -1.106 1.00 92.38 95 LEU A N 1
ATOM 727 C CA . LEU A 1 95 ? -9.952 -0.986 -0.834 1.00 92.38 95 LEU A CA 1
ATOM 728 C C . LEU A 1 95 ? -9.590 0.310 -0.094 1.00 92.38 95 LEU A C 1
ATOM 730 O O . LEU A 1 95 ? -10.287 1.329 -0.184 1.00 92.38 95 LEU A O 1
ATOM 734 N N . ASN A 1 96 ? -8.468 0.269 0.621 1.00 94.00 96 ASN A N 1
ATOM 735 C CA . ASN A 1 96 ? -7.809 1.406 1.248 1.00 94.00 96 ASN A CA 1
ATOM 736 C C . ASN A 1 96 ? -6.477 1.675 0.527 1.00 94.00 96 ASN A C 1
ATOM 738 O O . ASN A 1 96 ? -5.501 0.948 0.690 1.00 94.00 96 ASN A O 1
ATOM 742 N N . TYR A 1 97 ? -6.446 2.737 -0.275 1.00 93.31 97 TYR A N 1
ATOM 743 C CA . TYR A 1 97 ? -5.281 3.215 -1.016 1.00 93.31 97 TYR A CA 1
ATOM 744 C C . TYR A 1 97 ? -4.101 3.533 -0.102 1.00 93.31 97 TYR A C 1
ATOM 746 O O . TYR A 1 97 ? -2.975 3.199 -0.443 1.00 93.31 97 TYR A O 1
ATOM 754 N N . THR A 1 98 ? -4.337 4.153 1.059 1.00 93.62 98 THR A N 1
ATOM 755 C CA . THR A 1 98 ? -3.252 4.484 1.996 1.00 93.62 98 THR A CA 1
ATOM 756 C C . THR A 1 98 ? -2.560 3.209 2.465 1.00 93.62 98 THR A C 1
ATOM 758 O O . THR A 1 98 ? -1.343 3.124 2.421 1.00 93.62 98 THR A O 1
ATOM 761 N N . LEU A 1 99 ? -3.325 2.176 2.823 1.00 95.88 99 LEU A N 1
ATOM 762 C CA . LEU A 1 99 ? -2.757 0.878 3.173 1.00 95.88 99 LEU A CA 1
ATOM 763 C C . LEU A 1 99 ? -2.018 0.230 1.993 1.00 95.88 99 LEU A C 1
ATOM 765 O O . LEU A 1 99 ? -0.956 -0.341 2.203 1.00 95.88 99 LEU A O 1
ATOM 769 N N . LEU A 1 100 ? -2.534 0.318 0.764 1.00 95.88 100 LEU A N 1
ATOM 770 C CA . LEU A 1 100 ? -1.817 -0.203 -0.408 1.00 95.88 100 LEU A CA 1
ATOM 771 C C . LEU A 1 100 ? -0.495 0.520 -0.656 1.00 95.88 100 LEU A C 1
ATOM 773 O O . LEU A 1 100 ? 0.482 -0.134 -1.001 1.00 95.88 100 LEU A O 1
ATOM 777 N N . HIS A 1 101 ? -0.472 1.838 -0.475 1.00 95.31 101 HIS A N 1
ATOM 778 C CA . HIS A 1 101 ? 0.737 2.641 -0.594 1.00 95.31 101 HIS A CA 1
ATOM 779 C C . HIS A 1 101 ? 1.784 2.160 0.423 1.00 95.31 101 HIS A C 1
ATOM 781 O O . HIS A 1 101 ? 2.884 1.780 0.038 1.00 95.31 101 HIS A O 1
ATOM 787 N N . GLU A 1 102 ? 1.411 2.031 1.699 1.00 95.81 102 GLU A N 1
ATOM 788 C CA . GLU A 1 102 ? 2.316 1.510 2.733 1.00 95.81 102 GLU A CA 1
ATOM 789 C C . GLU A 1 102 ? 2.744 0.054 2.470 1.00 95.81 102 GLU A C 1
ATOM 791 O O . GLU A 1 102 ? 3.892 -0.329 2.682 1.00 95.81 102 GLU A O 1
ATOM 796 N N . MET A 1 103 ? 1.853 -0.775 1.917 1.00 96.25 103 MET A N 1
ATOM 797 C CA . MET A 1 103 ? 2.223 -2.115 1.454 1.00 96.25 103 MET A CA 1
ATOM 798 C C . MET A 1 103 ? 3.223 -2.088 0.292 1.00 96.25 103 MET A C 1
ATOM 800 O O . MET A 1 103 ? 3.999 -3.031 0.163 1.00 96.25 103 MET A O 1
ATOM 804 N N . GLY A 1 104 ? 3.241 -1.033 -0.527 1.00 94.81 104 GLY A N 1
ATOM 805 C CA . GLY A 1 104 ? 4.271 -0.809 -1.539 1.00 94.81 104 GLY A CA 1
ATOM 806 C C . GLY A 1 104 ? 5.661 -0.705 -0.914 1.00 94.81 104 GLY A C 1
ATOM 807 O O . GLY A 1 104 ? 6.569 -1.405 -1.358 1.00 94.81 104 GLY A O 1
ATOM 808 N N . HIS A 1 105 ? 5.801 0.056 0.176 1.00 94.19 105 HIS A N 1
ATOM 809 C CA . HIS A 1 105 ? 7.047 0.132 0.954 1.00 94.19 105 HIS A CA 1
ATOM 810 C C . HIS A 1 105 ? 7.435 -1.224 1.549 1.00 94.19 105 HIS A C 1
ATOM 812 O O . HIS A 1 105 ? 8.577 -1.658 1.411 1.00 94.19 105 HIS A O 1
ATOM 818 N N . VAL A 1 106 ? 6.480 -1.949 2.149 1.00 93.00 106 VAL A N 1
ATOM 819 C CA . VAL A 1 106 ? 6.736 -3.304 2.678 1.00 93.00 106 VAL A CA 1
ATOM 820 C C . VAL A 1 106 ? 7.242 -4.242 1.580 1.00 93.00 106 VAL A C 1
ATOM 822 O O . VAL A 1 106 ? 8.198 -4.984 1.801 1.00 93.00 106 VAL A O 1
ATOM 825 N N . VAL A 1 107 ? 6.615 -4.226 0.402 1.00 92.00 107 VAL A N 1
ATOM 826 C CA . VAL A 1 107 ? 6.996 -5.085 -0.728 1.00 92.00 107 VAL A CA 1
ATOM 827 C C . VAL A 1 107 ? 8.369 -4.712 -1.265 1.00 92.00 107 VAL A C 1
ATOM 829 O O . VAL A 1 107 ? 9.162 -5.622 -1.513 1.00 92.00 107 VAL A O 1
ATOM 832 N N . ASP A 1 108 ? 8.661 -3.420 -1.421 1.00 91.06 108 ASP A N 1
ATOM 833 C CA . ASP A 1 108 ? 9.978 -2.960 -1.855 1.00 91.06 108 ASP A CA 1
ATOM 834 C C . ASP A 1 108 ? 11.062 -3.429 -0.887 1.00 91.06 108 ASP A C 1
ATOM 836 O O . ASP A 1 108 ? 11.991 -4.121 -1.286 1.00 91.06 108 ASP A O 1
ATOM 840 N N . TRP A 1 109 ? 10.899 -3.164 0.407 1.00 88.94 109 TRP A N 1
ATOM 841 C CA . TRP A 1 109 ? 11.913 -3.512 1.400 1.00 88.94 109 TRP A CA 1
ATOM 842 C C . TRP A 1 109 ? 12.061 -5.019 1.617 1.00 88.94 109 TRP A C 1
ATOM 844 O O . TRP A 1 109 ? 13.151 -5.475 1.950 1.00 88.94 109 TRP A O 1
ATOM 854 N N . THR A 1 110 ? 10.993 -5.794 1.411 1.00 86.56 110 THR A N 1
ATOM 855 C CA . THR A 1 110 ? 11.043 -7.260 1.531 1.00 86.56 110 THR A CA 1
ATOM 856 C C . THR A 1 110 ? 11.707 -7.914 0.318 1.00 86.56 110 THR A C 1
ATOM 858 O O . THR A 1 110 ? 12.400 -8.912 0.479 1.00 86.56 110 THR A O 1
ATOM 861 N N . ASN A 1 111 ? 11.478 -7.389 -0.891 1.00 84.81 111 ASN A N 1
ATOM 862 C CA . ASN A 1 111 ? 11.851 -8.062 -2.145 1.00 84.81 111 ASN A CA 1
ATOM 863 C C . ASN A 1 111 ? 12.887 -7.291 -2.975 1.00 84.81 111 ASN A C 1
ATOM 865 O O . ASN A 1 111 ? 13.196 -7.701 -4.090 1.00 84.81 111 ASN A O 1
ATOM 869 N N . HIS A 1 112 ? 13.374 -6.153 -2.478 1.00 86.38 112 HIS A N 1
ATOM 870 C CA . HIS A 1 112 ? 14.237 -5.217 -3.204 1.00 86.38 112 HIS A CA 1
ATOM 871 C C . HIS A 1 112 ? 13.670 -4.830 -4.579 1.00 86.38 112 HIS A C 1
ATOM 873 O O . HIS A 1 112 ? 14.407 -4.708 -5.559 1.00 86.38 112 HIS A O 1
ATOM 879 N N . ALA A 1 113 ? 12.345 -4.681 -4.670 1.00 88.25 113 ALA A N 1
ATOM 880 C CA . ALA A 1 113 ? 11.645 -4.580 -5.948 1.00 88.25 113 ALA A CA 1
ATOM 881 C C . ALA A 1 113 ? 12.068 -3.336 -6.741 1.00 88.25 113 ALA A C 1
ATOM 883 O O . ALA A 1 113 ? 12.299 -3.422 -7.947 1.00 88.25 113 ALA A O 1
ATOM 884 N N . PHE A 1 114 ? 12.211 -2.192 -6.073 1.00 89.44 114 PHE A N 1
ATOM 885 C CA . PHE A 1 114 ? 12.566 -0.945 -6.731 1.00 89.44 114 PHE A CA 1
ATOM 886 C C . PHE A 1 114 ? 14.039 -0.916 -7.157 1.00 89.44 114 PHE A C 1
ATOM 888 O O . PHE A 1 114 ? 14.347 -0.558 -8.296 1.00 89.44 114 PHE A O 1
ATOM 895 N N . SER A 1 115 ? 14.950 -1.401 -6.307 1.00 87.00 115 SER A N 1
ATOM 896 C CA . SER A 1 115 ? 16.362 -1.585 -6.679 1.00 87.00 115 SER A CA 1
ATOM 897 C C . SER A 1 115 ? 16.531 -2.589 -7.821 1.00 87.00 115 SER A C 1
ATOM 899 O O . SER A 1 115 ? 17.354 -2.388 -8.712 1.00 87.00 115 SER A O 1
ATOM 901 N N . TRP A 1 116 ? 15.725 -3.652 -7.855 1.00 90.19 116 TRP A N 1
ATOM 902 C CA . TRP A 1 116 ? 15.729 -4.577 -8.981 1.00 90.19 116 TRP A CA 1
ATOM 903 C C . TRP A 1 116 ? 15.292 -3.892 -10.276 1.00 90.19 116 TRP A C 1
ATOM 905 O O . TRP A 1 116 ? 15.942 -4.111 -11.297 1.00 90.19 116 TRP A O 1
ATOM 915 N N . MET A 1 117 ? 14.251 -3.044 -10.255 1.00 89.62 117 MET A N 1
ATOM 916 C CA . MET A 1 117 ? 13.840 -2.287 -11.449 1.00 89.62 117 MET A CA 1
ATOM 917 C C . MET A 1 117 ? 14.970 -1.392 -11.939 1.00 89.62 117 MET A C 1
ATOM 919 O O . MET A 1 117 ? 15.245 -1.355 -13.133 1.00 89.62 117 MET A O 1
ATOM 923 N N . GLN A 1 118 ? 15.664 -0.717 -11.022 1.00 90.75 118 GLN A N 1
ATOM 924 C CA . GLN A 1 118 ? 16.794 0.139 -11.368 1.00 90.75 118 GLN A CA 1
ATOM 925 C C . GLN A 1 118 ? 17.874 -0.612 -12.166 1.00 90.75 118 GLN A C 1
ATOM 927 O O . GLN A 1 118 ? 18.469 -0.033 -13.076 1.00 90.75 118 GLN A O 1
ATOM 932 N N . LEU A 1 119 ? 18.108 -1.886 -11.835 1.00 89.44 119 LEU A N 1
ATOM 933 C CA . LEU A 1 119 ? 19.129 -2.732 -12.457 1.00 89.44 119 LEU A CA 1
ATOM 934 C C . LEU A 1 119 ? 18.635 -3.492 -13.700 1.00 89.44 119 LEU A C 1
ATOM 936 O O . LEU A 1 119 ? 19.424 -3.726 -14.611 1.00 89.44 119 LEU A O 1
ATOM 940 N N . ASN A 1 120 ? 17.359 -3.889 -13.744 1.00 87.75 120 ASN A N 1
ATOM 941 C CA . ASN A 1 120 ? 16.845 -4.860 -14.724 1.00 87.75 120 ASN A CA 1
ATOM 942 C C . ASN A 1 120 ? 15.714 -4.325 -15.619 1.00 87.75 120 ASN A C 1
ATOM 944 O O . ASN A 1 120 ? 15.427 -4.916 -16.656 1.00 87.75 120 ASN A O 1
ATOM 948 N N . ASP A 1 121 ? 15.069 -3.218 -15.248 1.00 90.00 121 ASP A N 1
ATOM 949 C CA . ASP A 1 121 ? 13.978 -2.585 -15.998 1.00 90.00 121 ASP A CA 1
ATOM 950 C C . ASP A 1 121 ? 14.121 -1.061 -15.951 1.00 90.00 121 ASP A C 1
ATOM 952 O O . ASP A 1 121 ? 13.317 -0.339 -15.351 1.00 90.00 121 ASP A O 1
ATOM 956 N N . ARG A 1 122 ? 15.185 -0.562 -16.588 1.00 92.19 122 ARG A N 1
ATOM 957 C CA . ARG A 1 122 ? 15.495 0.869 -16.592 1.00 92.19 122 ARG A CA 1
ATOM 958 C C . ARG A 1 122 ? 14.330 1.744 -17.092 1.00 92.19 122 ARG A C 1
ATOM 960 O O . ARG A 1 122 ? 14.025 2.720 -16.408 1.00 92.19 122 ARG A O 1
ATOM 967 N N . PRO A 1 123 ? 13.621 1.401 -18.189 1.00 93.00 123 PRO A N 1
ATOM 968 C CA . PRO A 1 123 ? 12.446 2.160 -18.615 1.00 93.00 123 PRO A CA 1
ATOM 969 C C . PRO A 1 123 ? 11.328 2.184 -17.564 1.00 93.00 123 PRO A C 1
ATOM 971 O O . PRO A 1 123 ? 10.692 3.217 -17.370 1.00 93.00 123 PRO A O 1
ATOM 974 N N . GLY A 1 124 ? 11.083 1.069 -16.865 1.00 91.12 124 GLY A N 1
ATOM 975 C CA . GLY A 1 124 ? 10.105 1.015 -15.777 1.00 91.12 124 GLY A CA 1
ATOM 976 C C . GLY A 1 124 ? 10.492 1.866 -14.572 1.00 91.12 124 GLY A C 1
ATOM 977 O O . GLY A 1 124 ? 9.656 2.611 -14.060 1.00 91.12 124 GLY A O 1
ATOM 978 N N . TYR A 1 125 ? 11.762 1.800 -14.167 1.00 92.31 125 TYR A N 1
ATOM 979 C CA . TYR A 1 125 ? 12.325 2.656 -13.124 1.00 92.31 125 TYR A CA 1
ATOM 980 C C . TYR A 1 125 ? 12.141 4.140 -13.473 1.00 92.31 125 TYR A C 1
ATOM 982 O O . TYR A 1 125 ? 11.537 4.885 -12.702 1.00 92.31 125 TYR A O 1
ATOM 990 N N . ASP A 1 126 ? 12.565 4.553 -14.671 1.00 93.25 126 ASP A N 1
ATOM 991 C CA . ASP A 1 126 ? 12.460 5.944 -15.123 1.00 93.25 126 ASP A CA 1
ATOM 992 C C . ASP A 1 126 ? 10.991 6.403 -15.208 1.00 93.25 126 ASP A C 1
ATOM 994 O O . ASP A 1 126 ? 10.665 7.520 -14.798 1.00 93.25 126 ASP A O 1
ATOM 998 N N . ALA A 1 127 ? 10.073 5.530 -15.645 1.00 91.94 127 ALA A N 1
ATOM 999 C CA . ALA A 1 127 ? 8.638 5.820 -15.672 1.00 91.94 127 ALA A CA 1
ATOM 1000 C C . ALA A 1 127 ? 8.040 6.041 -14.271 1.00 91.94 127 ALA A C 1
ATOM 1002 O O . ALA A 1 127 ? 7.118 6.846 -14.121 1.00 91.94 127 ALA A O 1
ATOM 1003 N N . ILE A 1 128 ? 8.537 5.348 -13.240 1.00 91.44 128 ILE A N 1
ATOM 1004 C CA . ILE A 1 128 ? 8.140 5.582 -11.843 1.00 91.44 128 ILE A CA 1
ATOM 1005 C C . ILE A 1 128 ? 8.756 6.886 -11.328 1.00 91.44 128 ILE A C 1
ATOM 1007 O O . ILE A 1 128 ? 8.029 7.723 -10.791 1.00 91.44 128 ILE A O 1
ATOM 1011 N N . CYS A 1 129 ? 10.056 7.103 -11.539 1.00 90.56 129 CYS A N 1
ATOM 1012 C CA . CYS A 1 129 ? 10.773 8.303 -11.094 1.00 90.56 129 CYS A CA 1
ATOM 1013 C C . CYS A 1 129 ? 10.233 9.597 -11.721 1.00 90.56 129 CYS A C 1
ATOM 1015 O O . CYS A 1 129 ? 10.233 10.643 -11.069 1.00 90.56 129 CYS A O 1
ATOM 1017 N N . ALA A 1 130 ? 9.722 9.537 -12.953 1.00 89.50 130 ALA A N 1
ATOM 1018 C CA . ALA A 1 130 ? 9.103 10.673 -13.637 1.00 89.50 130 ALA A CA 1
ATOM 1019 C C . ALA A 1 130 ? 7.739 11.085 -13.047 1.00 89.50 130 ALA A C 1
ATOM 1021 O O . ALA A 1 130 ? 7.203 12.143 -13.388 1.00 89.50 130 ALA A O 1
ATOM 1022 N N . ARG A 1 131 ? 7.143 10.270 -12.167 1.00 85.38 131 ARG A N 1
ATOM 1023 C CA . ARG A 1 131 ? 5.867 10.604 -11.529 1.00 85.38 131 ARG A CA 1
ATOM 1024 C C . ARG A 1 131 ? 6.041 11.737 -10.527 1.00 85.38 131 ARG A C 1
ATOM 1026 O O . ARG A 1 131 ? 7.047 11.858 -9.835 1.00 85.38 131 ARG A O 1
ATOM 1033 N N . VAL A 1 132 ? 4.984 12.522 -10.378 1.00 80.25 132 VAL A N 1
ATOM 1034 C CA . VAL A 1 132 ? 4.815 13.389 -9.210 1.00 80.25 132 VAL A CA 1
ATOM 1035 C C . VAL A 1 132 ? 4.139 12.561 -8.125 1.00 80.25 132 VAL A C 1
ATOM 1037 O O . VAL A 1 132 ? 3.097 11.967 -8.402 1.00 80.25 132 VAL A O 1
ATOM 1040 N N . HIS A 1 133 ? 4.688 12.528 -6.912 1.00 75.56 133 HIS A N 1
ATOM 1041 C CA . HIS A 1 133 ? 3.979 11.994 -5.752 1.00 75.56 133 HIS A CA 1
ATOM 1042 C C . HIS A 1 133 ? 2.764 12.890 -5.456 1.00 75.56 133 HIS A C 1
ATOM 1044 O O . HIS A 1 133 ? 2.897 14.034 -5.020 1.00 75.56 133 HIS A O 1
ATOM 1050 N N . ARG A 1 134 ? 1.553 12.411 -5.775 1.00 67.12 134 ARG A N 1
ATOM 1051 C CA . ARG A 1 134 ? 0.331 13.250 -5.822 1.00 67.12 134 ARG A CA 1
ATOM 1052 C C . ARG A 1 134 ? -0.374 13.380 -4.475 1.00 67.12 134 ARG A C 1
ATOM 1054 O O . ARG A 1 134 ? -1.402 14.053 -4.385 1.00 67.12 134 ARG A O 1
ATOM 1061 N N . HIS A 1 135 ? 0.117 12.694 -3.448 1.00 62.59 135 HIS A N 1
ATOM 1062 C CA . HIS A 1 135 ? -0.671 12.399 -2.255 1.00 62.59 135 HIS A CA 1
ATOM 1063 C C . HIS A 1 135 ? -0.150 13.003 -0.953 1.00 62.59 135 HIS A C 1
ATOM 1065 O O . HIS A 1 135 ? -0.810 12.839 0.073 1.00 62.59 135 HIS A O 1
ATOM 1071 N N . ALA A 1 136 ? 0.917 13.801 -1.010 1.00 55.06 136 ALA A N 1
ATOM 1072 C CA . ALA A 1 136 ? 1.380 14.595 0.120 1.00 55.06 136 ALA A CA 1
ATOM 1073 C C . ALA A 1 136 ? 1.750 16.026 -0.318 1.00 55.06 136 ALA A C 1
ATOM 1075 O O . ALA A 1 136 ? 2.865 16.256 -0.790 1.00 55.06 136 ALA A O 1
ATOM 1076 N N . PRO A 1 137 ? 0.851 17.019 -0.152 1.00 45.78 137 PRO A N 1
ATOM 1077 C CA . PRO A 1 137 ? 1.247 18.423 -0.202 1.00 45.78 137 PRO A CA 1
ATOM 1078 C C . PRO A 1 137 ? 2.269 18.665 0.922 1.00 45.78 137 PRO A C 1
ATOM 1080 O O . PRO A 1 137 ? 1.912 18.627 2.096 1.00 45.78 137 PRO A O 1
ATOM 1083 N N . GLY A 1 138 ? 3.547 18.830 0.565 1.00 51.41 138 GLY A N 1
ATOM 1084 C CA . GLY A 1 138 ? 4.657 18.980 1.519 1.00 51.41 138 GLY A CA 1
ATOM 1085 C C . GLY A 1 138 ? 5.327 17.678 1.988 1.00 51.41 138 GLY A C 1
ATOM 1086 O O . GLY A 1 138 ? 6.140 17.731 2.907 1.00 51.41 138 GLY A O 1
ATOM 1087 N N . GLY A 1 139 ? 5.006 16.520 1.395 1.00 56.94 139 GLY A N 1
ATOM 1088 C CA . GLY A 1 139 ? 5.715 15.262 1.668 1.00 56.94 139 GLY A CA 1
ATOM 1089 C C . GLY A 1 139 ? 7.017 15.119 0.877 1.00 56.94 139 GLY A C 1
ATOM 1090 O O . GLY A 1 139 ? 7.256 15.830 -0.100 1.00 56.94 139 GLY A O 1
ATOM 1091 N N . 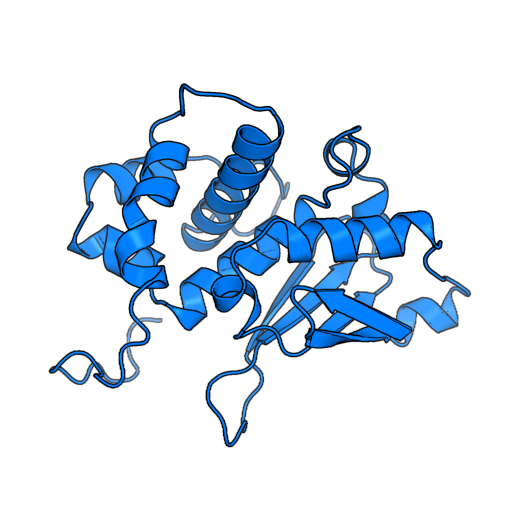THR A 1 140 ? 7.860 14.172 1.285 1.00 59.62 140 THR A N 1
ATOM 1092 C CA . THR A 1 140 ? 9.081 13.801 0.562 1.00 59.62 140 THR A CA 1
ATOM 1093 C C . THR A 1 140 ? 8.721 13.204 -0.797 1.00 59.62 140 THR A C 1
ATOM 1095 O O . THR A 1 140 ? 8.314 12.056 -0.881 1.00 59.62 140 THR A O 1
ATOM 1098 N N . ASN A 1 141 ? 8.878 13.960 -1.886 1.00 72.31 141 ASN A N 1
ATOM 1099 C CA . ASN A 1 141 ? 8.708 13.458 -3.259 1.00 72.31 141 ASN A CA 1
ATOM 1100 C C . ASN A 1 141 ? 9.932 12.632 -3.704 1.00 72.31 141 ASN A C 1
ATOM 1102 O O . ASN A 1 141 ? 10.551 12.925 -4.729 1.00 72.31 141 ASN A O 1
ATOM 1106 N N . ASN A 1 142 ? 10.327 11.652 -2.891 1.00 83.94 142 ASN A N 1
ATOM 1107 C CA . ASN A 1 142 ? 11.416 10.743 -3.223 1.00 83.94 142 ASN A CA 1
ATOM 1108 C C . ASN A 1 142 ? 10.902 9.600 -4.117 1.00 83.94 142 ASN A C 1
ATOM 1110 O O . ASN A 1 142 ? 9.697 9.403 -4.291 1.00 83.94 142 ASN A O 1
ATOM 1114 N N . ASP A 1 143 ? 11.825 8.857 -4.715 1.00 88.88 143 ASP A N 1
ATOM 1115 C CA . ASP A 1 143 ? 11.470 7.827 -5.687 1.00 88.88 143 ASP A CA 1
ATOM 1116 C C . ASP A 1 143 ? 10.779 6.603 -5.058 1.00 88.88 143 ASP A C 1
ATOM 1118 O O . ASP A 1 143 ? 9.951 5.965 -5.709 1.00 88.88 143 ASP A O 1
ATOM 1122 N N . GLN A 1 144 ? 11.016 6.337 -3.769 1.00 87.31 144 GLN A N 1
ATOM 1123 C CA . GLN A 1 144 ? 10.329 5.277 -3.022 1.00 87.31 144 GLN A CA 1
ATOM 1124 C C . GLN A 1 144 ? 8.843 5.602 -2.813 1.00 87.31 144 GLN A C 1
ATOM 1126 O O . GLN A 1 144 ? 7.990 4.743 -3.025 1.00 87.31 144 GLN A O 1
ATOM 1131 N N . GLU A 1 145 ? 8.494 6.854 -2.500 1.00 90.62 145 GLU A N 1
ATOM 1132 C CA . GLU A 1 145 ? 7.091 7.285 -2.407 1.00 90.62 145 GLU A CA 1
ATOM 1133 C C . GLU A 1 145 ? 6.366 7.175 -3.758 1.00 90.62 145 GLU A C 1
ATOM 1135 O O . GLU A 1 145 ? 5.184 6.820 -3.826 1.00 90.62 145 GLU A O 1
ATOM 1140 N N . LYS A 1 146 ? 7.073 7.434 -4.867 1.00 91.56 146 LYS A N 1
ATOM 1141 C CA . LYS A 1 146 ? 6.526 7.262 -6.223 1.00 91.56 146 LYS A CA 1
ATOM 1142 C C . LYS A 1 146 ? 6.305 5.791 -6.561 1.00 91.56 146 LYS A C 1
ATOM 1144 O O . LYS A 1 146 ? 5.307 5.473 -7.213 1.00 91.56 146 LYS A O 1
ATOM 1149 N N . PHE A 1 147 ? 7.205 4.909 -6.124 1.00 92.62 147 PHE A N 1
ATOM 1150 C CA . PHE A 1 147 ? 7.033 3.464 -6.243 1.00 92.62 147 PHE A CA 1
ATOM 1151 C C . PHE A 1 147 ? 5.810 2.987 -5.453 1.00 92.62 147 PHE A C 1
ATOM 1153 O O . PHE A 1 147 ? 4.950 2.306 -6.014 1.00 92.62 147 PHE A O 1
ATOM 1160 N N . ALA A 1 148 ? 5.680 3.399 -4.191 1.00 93.50 148 ALA A N 1
ATOM 1161 C CA . ALA A 1 148 ? 4.536 3.076 -3.343 1.00 93.50 148 ALA A CA 1
ATOM 1162 C C . ALA A 1 148 ? 3.203 3.558 -3.949 1.00 93.50 148 ALA A C 1
ATOM 1164 O O . ALA A 1 148 ? 2.221 2.810 -3.982 1.00 93.50 148 ALA A O 1
ATOM 1165 N N . ASP A 1 149 ? 3.177 4.761 -4.531 1.00 91.94 149 ASP A N 1
ATOM 1166 C CA . ASP A 1 149 ? 2.027 5.251 -5.298 1.00 91.94 149 ASP A CA 1
ATOM 1167 C C . ASP A 1 149 ? 1.741 4.411 -6.546 1.00 91.94 149 ASP A C 1
ATOM 1169 O O . ASP A 1 149 ? 0.589 4.064 -6.802 1.00 91.94 149 ASP A O 1
ATOM 1173 N N . ALA A 1 150 ? 2.764 4.078 -7.338 1.00 92.56 150 ALA A N 1
ATOM 1174 C CA . ALA A 1 150 ? 2.592 3.255 -8.533 1.00 92.56 150 ALA A CA 1
ATOM 1175 C C . ALA A 1 150 ? 2.049 1.860 -8.176 1.00 92.56 150 ALA A C 1
ATOM 1177 O O . ALA A 1 150 ? 1.177 1.340 -8.877 1.00 92.56 150 ALA A O 1
ATOM 1178 N N . TYR A 1 151 ? 2.511 1.286 -7.064 1.00 94.00 151 TYR A N 1
ATOM 1179 C CA . TYR A 1 151 ? 2.031 0.017 -6.532 1.00 94.00 151 TYR A CA 1
ATOM 1180 C C . TYR A 1 151 ? 0.555 0.096 -6.113 1.00 94.00 151 TYR A C 1
ATOM 1182 O O . TYR A 1 151 ? -0.250 -0.753 -6.510 1.00 94.00 151 TYR A O 1
ATOM 1190 N N . ALA A 1 152 ? 0.163 1.134 -5.369 1.00 93.56 152 ALA A N 1
ATOM 1191 C CA . ALA A 1 152 ? -1.231 1.341 -4.978 1.00 93.56 152 ALA A CA 1
ATOM 1192 C C . ALA A 1 152 ? -2.150 1.557 -6.191 1.00 93.56 152 ALA A C 1
ATOM 1194 O O . ALA A 1 152 ? -3.222 0.946 -6.282 1.00 93.56 152 ALA A O 1
ATOM 1195 N N . ASP A 1 153 ? -1.705 2.367 -7.153 1.00 91.25 153 ASP A N 1
ATOM 1196 C CA . ASP A 1 153 ? -2.405 2.604 -8.413 1.00 91.25 153 ASP A CA 1
ATOM 1197 C C . ASP A 1 153 ? -2.599 1.314 -9.212 1.00 91.25 153 ASP A C 1
ATOM 1199 O O . ASP A 1 153 ? -3.698 1.076 -9.711 1.00 91.25 153 ASP A O 1
ATOM 1203 N N . PHE A 1 154 ? -1.571 0.466 -9.314 1.00 91.44 154 PHE A N 1
ATOM 1204 C CA . PHE A 1 154 ? -1.651 -0.818 -10.012 1.00 91.44 154 PHE A CA 1
ATOM 1205 C C . PHE A 1 154 ? -2.773 -1.702 -9.456 1.00 91.44 154 PHE A C 1
ATOM 1207 O O . PHE A 1 154 ? -3.610 -2.197 -10.218 1.00 91.44 1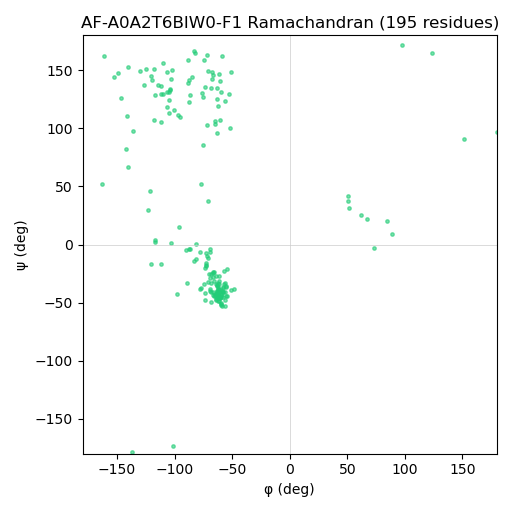54 PHE A O 1
ATOM 1214 N N . HIS A 1 155 ? -2.854 -1.850 -8.133 1.00 91.06 155 HIS A N 1
ATOM 1215 C CA . HIS A 1 155 ? -3.891 -2.670 -7.497 1.00 91.06 155 HIS A CA 1
ATOM 1216 C C . HIS A 1 155 ? -5.285 -2.054 -7.629 1.00 91.06 155 HIS A C 1
ATOM 1218 O O . HIS A 1 155 ? -6.239 -2.758 -7.961 1.00 91.06 155 HIS A O 1
ATOM 1224 N N . PHE A 1 156 ? -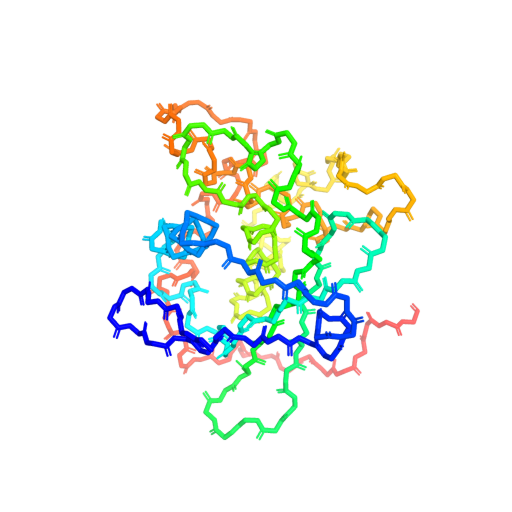5.419 -0.733 -7.485 1.00 88.81 156 PHE A N 1
ATOM 1225 C CA . PHE A 1 156 ? -6.691 -0.041 -7.735 1.00 88.81 156 PHE A CA 1
ATOM 1226 C C . PHE A 1 156 ? -7.161 -0.186 -9.180 1.00 88.81 156 PHE A C 1
ATOM 1228 O O . PHE A 1 156 ? -8.352 -0.333 -9.459 1.00 88.81 156 PHE A O 1
ATOM 1235 N N . ALA A 1 157 ? -6.232 -0.090 -10.121 1.00 86.50 157 ALA A N 1
ATOM 1236 C CA . ALA A 1 157 ? -6.532 -0.131 -11.533 1.00 86.50 157 ALA A CA 1
ATOM 1237 C C . ALA A 1 157 ? -6.861 -1.578 -11.975 1.00 86.50 157 ALA A C 1
ATOM 1239 O O . ALA A 1 157 ? -7.796 -1.766 -12.758 1.00 86.50 157 ALA A O 1
ATOM 1240 N N . THR A 1 158 ? -6.217 -2.584 -11.369 1.00 85.81 158 THR A N 1
ATOM 1241 C CA . THR A 1 158 ? -6.559 -4.016 -11.491 1.00 85.81 158 THR A CA 1
ATOM 1242 C C . THR A 1 158 ? -7.942 -4.320 -10.923 1.00 85.81 158 THR A C 1
ATOM 1244 O O . THR A 1 158 ? -8.758 -4.928 -11.610 1.00 85.81 158 THR A O 1
ATOM 1247 N N . ALA A 1 159 ? -8.264 -3.821 -9.726 1.00 85.56 159 ALA A N 1
ATOM 1248 C CA . ALA A 1 159 ? -9.589 -3.986 -9.122 1.00 85.56 159 ALA A CA 1
ATOM 1249 C C . ALA A 1 159 ? -10.711 -3.339 -9.957 1.00 85.56 159 ALA A C 1
ATOM 1251 O O . ALA A 1 159 ? -11.851 -3.792 -9.937 1.00 85.56 159 ALA A O 1
ATOM 1252 N N . ARG A 1 160 ? -10.389 -2.303 -10.743 1.00 84.62 160 ARG A N 1
ATOM 1253 C CA . ARG A 1 160 ? -11.305 -1.683 -11.718 1.00 84.62 160 ARG A CA 1
ATOM 1254 C C . ARG A 1 160 ? -11.404 -2.438 -13.049 1.00 84.62 160 ARG A C 1
ATOM 1256 O O . ARG A 1 160 ? -12.095 -1.963 -13.946 1.00 84.62 160 ARG A O 1
ATOM 1263 N N . GLY A 1 161 ? -10.693 -3.553 -13.215 1.00 81.88 161 GLY A N 1
ATOM 1264 C CA . GLY A 1 161 ? -10.691 -4.344 -14.447 1.00 81.88 161 GLY A CA 1
ATOM 1265 C C . GLY A 1 161 ? -10.056 -3.635 -15.647 1.00 81.88 161 GLY A C 1
ATOM 1266 O O . GLY A 1 161 ? -10.368 -3.966 -16.792 1.00 81.88 161 GLY A O 1
ATOM 1267 N N . ARG A 1 162 ? -9.190 -2.638 -15.421 1.00 79.12 162 ARG A N 1
ATOM 1268 C CA . ARG A 1 162 ? -8.476 -1.978 -16.521 1.00 79.12 162 ARG A CA 1
ATOM 1269 C C . ARG A 1 162 ? -7.487 -2.963 -17.154 1.00 79.12 162 ARG A C 1
ATOM 1271 O O . ARG A 1 162 ? -6.896 -3.783 -16.465 1.00 79.12 162 ARG A O 1
ATOM 1278 N N . ARG A 1 163 ? -7.343 -2.892 -18.479 1.00 67.44 163 ARG A N 1
ATOM 1279 C CA . ARG A 1 163 ? -6.441 -3.760 -19.265 1.00 67.44 163 ARG A CA 1
ATOM 1280 C C . ARG A 1 163 ? -5.255 -3.012 -19.864 1.00 67.44 163 ARG A C 1
ATOM 1282 O O . ARG A 1 163 ? -4.291 -3.637 -20.281 1.00 67.44 163 ARG A O 1
ATOM 1289 N N . THR A 1 164 ? -5.339 -1.686 -19.918 1.00 73.88 164 THR A N 1
ATOM 1290 C CA . THR A 1 164 ? -4.276 -0.806 -20.393 1.00 73.88 164 THR A CA 1
ATOM 1291 C C . THR A 1 164 ? -3.738 0.010 -19.231 1.00 73.88 164 THR A C 1
ATOM 1293 O O . THR A 1 164 ? -4.488 0.636 -18.472 1.00 73.88 164 THR A O 1
ATOM 1296 N N . TRP A 1 165 ? -2.419 -0.010 -19.102 1.00 77.50 165 TRP A N 1
ATOM 1297 C CA . TRP A 1 165 ? -1.705 0.588 -17.991 1.00 77.50 165 TRP A CA 1
ATOM 1298 C C . TRP A 1 165 ? -0.856 1.755 -18.485 1.00 77.50 165 TRP A C 1
ATOM 1300 O O . TRP A 1 165 ? -0.181 1.613 -19.500 1.00 77.50 165 TRP A O 1
ATOM 1310 N N . PRO A 1 166 ? -0.833 2.890 -17.769 1.00 83.25 166 PRO A N 1
ATOM 1311 C CA . PRO A 1 166 ? 0.305 3.798 -17.837 1.00 83.25 166 PRO A CA 1
ATOM 1312 C C . PRO A 1 166 ? 1.614 3.031 -17.598 1.00 83.25 166 PRO A C 1
ATOM 1314 O O . PRO A 1 166 ? 1.631 2.091 -16.799 1.00 83.25 166 PRO A O 1
ATOM 1317 N N . ASP A 1 167 ? 2.713 3.468 -18.211 1.00 82.75 167 ASP A N 1
ATOM 1318 C CA . ASP A 1 167 ? 3.997 2.747 -18.178 1.00 82.75 167 ASP A CA 1
ATOM 1319 C C . ASP A 1 167 ? 4.500 2.449 -16.761 1.00 82.75 167 ASP A C 1
ATOM 1321 O O . ASP A 1 167 ? 5.013 1.364 -16.497 1.00 82.75 167 ASP A O 1
ATOM 1325 N N . SER A 1 168 ? 4.274 3.361 -15.812 1.00 81.50 168 SER A N 1
ATOM 1326 C CA . SER A 1 168 ? 4.639 3.152 -14.407 1.00 81.50 168 SER A CA 1
ATOM 1327 C C . SER A 1 168 ? 3.851 2.025 -13.731 1.00 81.50 168 SER A C 1
ATOM 1329 O O . SER A 1 168 ? 4.352 1.379 -12.823 1.00 81.50 168 SER A O 1
ATOM 1331 N N . ILE A 1 169 ? 2.601 1.799 -14.144 1.00 85.88 169 ILE A N 1
ATOM 1332 C CA . ILE A 1 169 ? 1.768 0.696 -13.645 1.00 85.88 169 ILE A CA 1
ATOM 1333 C C . ILE A 1 169 ? 2.197 -0.615 -14.317 1.00 85.88 169 ILE A C 1
ATOM 1335 O O . ILE A 1 169 ? 2.285 -1.648 -13.655 1.00 85.88 169 ILE A O 1
ATOM 1339 N N . ALA A 1 170 ? 2.536 -0.567 -15.609 1.00 84.50 170 ALA A N 1
ATOM 1340 C CA . ALA A 1 170 ? 3.124 -1.708 -16.305 1.00 84.50 170 ALA A CA 1
ATOM 1341 C C . ALA A 1 170 ? 4.483 -2.113 -15.697 1.00 84.50 170 ALA A C 1
ATOM 1343 O O . ALA A 1 170 ? 4.795 -3.299 -15.646 1.00 84.50 170 ALA A O 1
ATOM 1344 N N . ALA A 1 171 ? 5.267 -1.154 -15.189 1.00 85.62 171 ALA A N 1
ATOM 1345 C CA . ALA A 1 171 ? 6.511 -1.422 -14.467 1.00 85.62 171 ALA A CA 1
ATOM 1346 C C . ALA A 1 171 ? 6.274 -2.265 -13.206 1.00 85.62 171 ALA A C 1
ATOM 1348 O O . ALA A 1 171 ? 6.934 -3.285 -13.022 1.00 85.62 171 ALA A O 1
ATOM 1349 N N . ILE A 1 172 ? 5.266 -1.919 -12.392 1.00 89.25 172 ILE A N 1
ATOM 1350 C CA . ILE A 1 172 ? 4.863 -2.734 -11.233 1.00 89.25 172 ILE A CA 1
ATOM 1351 C C . ILE A 1 172 ? 4.539 -4.173 -11.662 1.00 89.25 172 ILE A C 1
ATOM 1353 O O . ILE A 1 172 ? 4.989 -5.124 -11.027 1.00 89.25 172 ILE A O 1
ATOM 1357 N N . GLU A 1 173 ? 3.807 -4.358 -12.763 1.00 85.06 173 GLU A N 1
ATOM 1358 C CA . GLU A 1 173 ? 3.471 -5.693 -13.270 1.00 85.06 173 GLU A CA 1
ATOM 1359 C C . GLU A 1 173 ? 4.712 -6.522 -13.653 1.00 85.06 173 GLU A C 1
ATOM 1361 O O . GLU A 1 173 ? 4.731 -7.737 -13.429 1.00 85.06 173 GLU A O 1
ATOM 1366 N N . ARG A 1 174 ? 5.771 -5.885 -14.165 1.00 84.69 17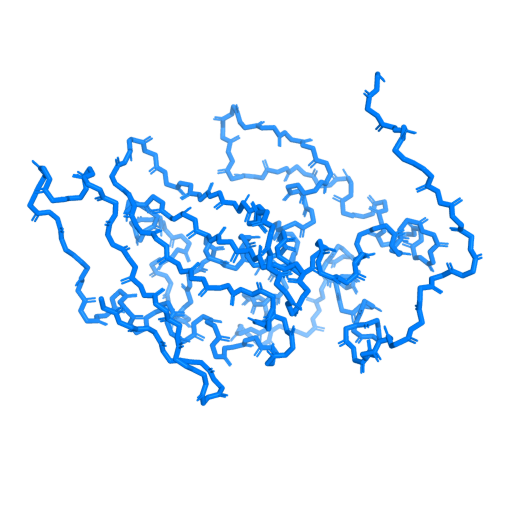4 ARG A N 1
ATOM 1367 C CA . ARG A 1 174 ? 7.018 -6.559 -14.559 1.00 84.69 174 ARG A CA 1
ATOM 1368 C C . ARG A 1 174 ? 7.871 -7.039 -13.387 1.00 84.69 174 ARG A C 1
ATOM 1370 O O . ARG A 1 174 ? 8.671 -7.946 -13.588 1.00 84.69 174 ARG A O 1
ATOM 1377 N N . CYS A 1 175 ? 7.659 -6.543 -12.167 1.00 83.44 175 CYS A N 1
ATOM 1378 C CA . CYS A 1 175 ? 8.337 -7.061 -10.971 1.00 83.44 175 CYS A CA 1
ATOM 1379 C C . CYS A 1 175 ? 7.760 -8.370 -10.420 1.00 83.44 175 CYS A C 1
ATOM 1381 O O . CYS A 1 175 ? 8.361 -8.981 -9.536 1.00 83.44 175 CYS A O 1
ATOM 1383 N N . ARG A 1 176 ? 6.637 -8.855 -10.967 1.00 78.31 176 ARG A N 1
ATOM 1384 C CA . ARG A 1 176 ? 6.015 -10.126 -10.561 1.00 78.31 176 ARG A CA 1
ATOM 1385 C C . ARG A 1 176 ? 6.964 -11.330 -10.468 1.00 78.31 176 ARG A C 1
ATOM 1387 O O . ARG A 1 176 ? 6.742 -12.132 -9.562 1.00 78.31 176 ARG A O 1
ATOM 1394 N N . PRO A 1 177 ? 7.962 -11.525 -11.355 1.00 72.81 177 PRO A N 1
ATOM 1395 C CA . PRO A 1 177 ? 8.887 -12.645 -11.239 1.00 72.81 177 PRO A CA 1
ATOM 1396 C C . PRO A 1 177 ? 9.656 -12.631 -9.917 1.00 72.81 177 PRO A C 1
ATOM 1398 O O . PRO A 1 177 ? 9.715 -13.667 -9.271 1.00 72.81 177 PRO A O 1
ATOM 1401 N N . ILE A 1 178 ? 10.143 -11.469 -9.470 1.00 76.56 178 ILE A N 1
ATOM 1402 C CA . ILE A 1 178 ? 10.928 -11.317 -8.230 1.00 76.56 178 ILE A CA 1
ATOM 1403 C C . ILE A 1 178 ? 10.087 -11.711 -7.021 1.00 76.56 178 ILE A C 1
ATOM 1405 O O . ILE A 1 178 ? 10.535 -12.455 -6.162 1.00 76.56 178 ILE A O 1
ATOM 1409 N N . TRP A 1 179 ? 8.831 -11.262 -6.981 1.00 75.69 179 TRP A N 1
ATOM 1410 C CA . TRP A 1 179 ? 7.939 -11.534 -5.856 1.00 75.69 179 TRP A CA 1
ATOM 1411 C C . TRP A 1 179 ? 7.583 -13.025 -5.741 1.00 75.69 179 TRP A C 1
ATOM 1413 O O . TRP A 1 179 ? 7.258 -13.520 -4.665 1.00 75.69 179 TRP A O 1
ATOM 1423 N N . ARG A 1 180 ? 7.659 -13.765 -6.855 1.00 66.75 180 ARG A N 1
ATOM 1424 C CA . ARG A 1 180 ? 7.396 -15.2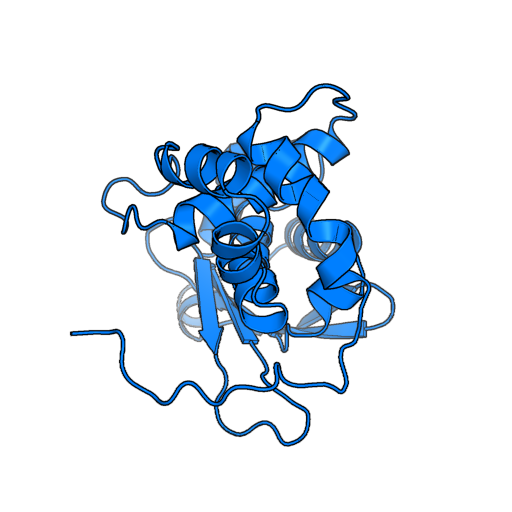09 -6.903 1.00 66.75 180 ARG A CA 1
ATOM 1425 C C . ARG A 1 180 ? 8.585 -16.067 -6.496 1.00 66.75 180 ARG A C 1
ATOM 1427 O O . ARG A 1 180 ? 8.363 -17.256 -6.271 1.00 66.75 180 ARG A O 1
ATOM 1434 N N . VAL A 1 181 ? 9.800 -15.523 -6.419 1.00 55.97 181 VAL A N 1
ATOM 1435 C CA . VAL A 1 181 ? 10.967 -16.288 -5.971 1.00 55.97 181 VAL A CA 1
ATOM 1436 C C . VAL A 1 181 ? 11.163 -16.038 -4.475 1.00 55.97 181 VAL A C 1
ATOM 1438 O O . VAL A 1 181 ? 11.566 -14.946 -4.087 1.00 55.97 181 VAL A O 1
ATOM 1441 N N . PRO A 1 182 ? 10.917 -17.026 -3.597 1.00 47.03 182 PRO A N 1
ATOM 1442 C CA . PRO A 1 182 ? 11.441 -16.967 -2.247 1.00 47.03 182 PRO A CA 1
ATOM 1443 C C . PRO A 1 182 ? 12.937 -17.287 -2.352 1.00 47.03 182 PRO A C 1
ATOM 1445 O O . PRO A 1 182 ? 13.331 -18.450 -2.290 1.00 47.03 182 PRO A O 1
ATOM 1448 N N . GLU A 1 183 ? 13.783 -16.290 -2.616 1.00 49.97 183 GLU A N 1
ATOM 1449 C CA . GLU A 1 183 ? 15.222 -16.537 -2.710 1.00 49.97 183 GLU A CA 1
ATOM 1450 C C . GLU A 1 183 ? 15.805 -16.807 -1.322 1.00 49.97 183 GLU A C 1
ATOM 1452 O O . GLU A 1 183 ? 16.131 -15.909 -0.552 1.00 49.97 183 GLU A O 1
ATOM 1457 N N . SER A 1 184 ? 16.067 -18.082 -1.045 1.00 41.72 184 SER A N 1
ATOM 1458 C CA . SER A 1 184 ? 17.125 -18.517 -0.134 1.00 41.72 184 SER A CA 1
ATOM 1459 C C . SER A 1 184 ? 18.523 -18.277 -0.733 1.00 41.72 184 SER A C 1
ATOM 1461 O O . SER A 1 184 ? 19.421 -19.106 -0.584 1.00 41.72 184 SER A O 1
ATOM 1463 N N . ARG A 1 185 ? 18.731 -17.171 -1.450 1.00 35.22 185 ARG A N 1
ATOM 1464 C CA . ARG A 1 185 ? 20.042 -16.783 -1.962 1.00 35.22 185 ARG A CA 1
ATOM 1465 C C . ARG A 1 185 ? 20.184 -15.269 -1.848 1.00 35.22 185 ARG A C 1
ATOM 1467 O O . ARG A 1 185 ? 19.504 -14.558 -2.574 1.00 35.22 185 ARG A O 1
ATOM 1474 N N . PRO A 1 186 ? 21.050 -14.755 -0.960 1.00 40.34 186 PRO A N 1
ATOM 1475 C CA . PRO A 1 186 ? 21.466 -13.372 -1.095 1.00 40.34 186 PRO A CA 1
ATOM 1476 C C . PRO A 1 186 ? 22.182 -13.225 -2.447 1.00 40.34 186 PRO A C 1
ATOM 1478 O O . PRO A 1 186 ? 22.862 -14.172 -2.874 1.00 40.34 186 PRO A O 1
ATOM 1481 N N . PRO A 1 187 ? 22.068 -12.072 -3.126 1.00 40.25 187 PRO A N 1
ATOM 1482 C CA . PRO A 1 187 ? 22.927 -11.788 -4.261 1.00 40.25 187 PRO A CA 1
ATOM 1483 C C . PRO A 1 187 ? 24.381 -11.984 -3.822 1.00 40.25 187 PRO A C 1
ATOM 1485 O O . PRO A 1 187 ? 24.810 -11.505 -2.769 1.00 40.25 187 PRO A O 1
ATOM 1488 N N . ALA A 1 188 ? 25.127 -12.760 -4.608 1.00 39.66 188 ALA A N 1
ATOM 1489 C CA . ALA A 1 188 ? 26.558 -12.925 -4.428 1.00 39.66 188 ALA A CA 1
ATOM 1490 C C . ALA A 1 188 ? 27.215 -11.555 -4.640 1.00 39.66 188 ALA A C 1
ATOM 1492 O O . ALA A 1 188 ? 27.422 -11.121 -5.768 1.00 39.66 188 ALA A O 1
ATOM 1493 N N . GLY A 1 189 ? 27.464 -10.843 -3.545 1.00 34.69 189 GLY A N 1
ATOM 1494 C CA . GLY A 1 189 ? 28.017 -9.496 -3.574 1.00 34.69 189 GLY A CA 1
ATOM 1495 C C . GLY A 1 189 ? 27.553 -8.712 -2.362 1.00 34.69 189 GLY A C 1
ATOM 1496 O O . GLY A 1 189 ? 26.503 -8.077 -2.389 1.00 34.69 189 GLY A O 1
ATOM 1497 N N . GLY A 1 190 ? 28.339 -8.78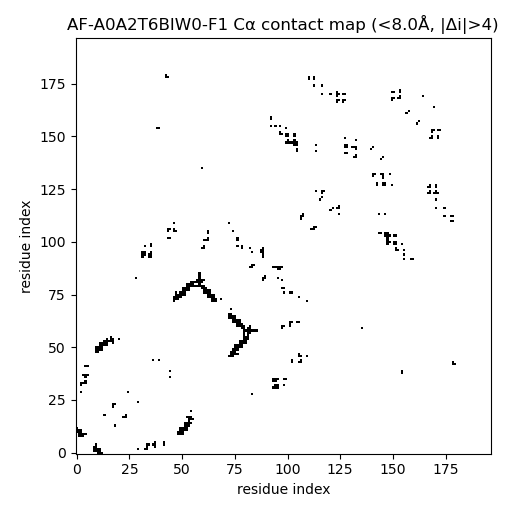2 -1.287 1.00 39.28 190 GLY A N 1
ATOM 1498 C CA . GLY A 1 190 ? 28.172 -7.899 -0.145 1.00 39.28 190 GLY A CA 1
ATOM 1499 C C . GLY A 1 190 ? 28.238 -6.445 -0.597 1.00 39.28 190 GLY A C 1
ATOM 1500 O O . GLY A 1 190 ? 29.235 -6.022 -1.174 1.00 39.28 190 GLY A O 1
ATOM 1501 N N . TRP A 1 191 ? 27.193 -5.685 -0.297 1.00 40.56 191 TRP A N 1
ATOM 1502 C CA . TRP A 1 191 ? 27.258 -4.234 -0.304 1.00 40.56 191 TRP A CA 1
ATOM 1503 C C . TRP A 1 191 ? 26.976 -3.778 1.113 1.00 40.56 191 TRP A C 1
ATOM 1505 O O . TRP A 1 191 ? 25.882 -3.943 1.651 1.00 40.56 191 TRP A O 1
ATOM 1515 N N . GLY A 1 192 ? 28.061 -3.330 1.741 1.00 29.91 192 GLY A N 1
ATOM 1516 C CA . GLY A 1 192 ? 28.066 -2.779 3.076 1.00 29.91 192 GLY A CA 1
ATOM 1517 C C . GLY A 1 192 ? 27.148 -1.571 3.191 1.00 29.91 192 GLY A C 1
ATOM 1518 O O . GLY A 1 192 ? 26.770 -0.925 2.215 1.00 29.91 192 GLY A O 1
ATOM 1519 N N . ALA A 1 193 ? 26.828 -1.264 4.440 1.00 35.28 193 ALA A N 1
ATOM 1520 C CA . ALA A 1 193 ? 26.287 0.014 4.840 1.00 35.28 193 ALA A CA 1
ATOM 1521 C C . ALA A 1 193 ? 27.178 1.149 4.305 1.00 35.28 193 ALA A C 1
ATOM 1523 O O . ALA A 1 193 ? 28.235 1.400 4.869 1.00 35.28 193 ALA A O 1
ATOM 1524 N N . SER A 1 194 ? 26.781 1.792 3.206 1.00 39.59 194 SER A N 1
ATOM 1525 C CA . SER A 1 194 ? 27.117 3.181 2.869 1.00 39.59 194 SER A CA 1
ATOM 1526 C C . SER A 1 194 ? 26.481 3.551 1.527 1.00 39.59 194 SER A C 1
ATOM 1528 O O . SER A 1 194 ? 27.022 3.241 0.470 1.00 39.59 194 SER A O 1
ATOM 1530 N N . ALA A 1 195 ? 25.320 4.201 1.577 1.00 28.97 195 ALA A N 1
ATOM 1531 C CA . ALA A 1 195 ? 24.840 5.099 0.523 1.00 28.97 195 ALA A CA 1
ATOM 1532 C C . ALA A 1 195 ? 23.716 5.992 1.077 1.00 28.97 195 ALA A C 1
ATOM 1534 O O . ALA A 1 195 ? 22.621 6.049 0.534 1.00 28.97 195 ALA A O 1
ATOM 1535 N N . TYR A 1 196 ? 23.986 6.649 2.205 1.00 35.31 196 TYR A N 1
ATOM 1536 C CA . TYR A 1 196 ? 23.249 7.832 2.651 1.00 35.31 196 TYR A CA 1
ATOM 1537 C C . TYR A 1 196 ? 24.272 8.778 3.281 1.00 35.31 196 TYR A C 1
ATOM 1539 O O . TYR A 1 196 ? 24.499 8.756 4.490 1.00 35.31 196 TYR A O 1
ATOM 1547 N N . ALA A 1 197 ? 24.942 9.535 2.418 1.00 30.62 197 ALA A N 1
ATOM 1548 C CA . ALA A 1 197 ? 25.642 10.770 2.738 1.00 30.62 197 ALA A CA 1
ATOM 1549 C C . ALA A 1 197 ? 25.233 11.798 1.681 1.00 30.62 197 ALA A C 1
ATOM 1551 O O . ALA A 1 197 ? 25.162 11.394 0.496 1.00 30.62 197 ALA A O 1
#